Protein AF-A0A4V6RGP5-F1 (afdb_monomer_lite)

Sequence (201 aa):
MPPRLLFSPRGVHRCFTMSVYSVCERGSSNTNGYRMFIKSTSGPISPFHDIPLHLDKQKNIFNMLVEIPRWTNAKMEICKEELMNPIKQDVKNGKLRFVNNIFPHKGYIWNYGALPQTWEDPNHQDPNTNAKGDNDPIDVCEIGSKILSRGSVIPVKVLGILAMIDEGSCVTFHPNIPGMQFWQDLSITMVEALLAHSPST

Foldseek 3Di:
DDDDDDDDPPPPPPPPPDQQKDWDWDDDPQDQGIWIFIAGPVGTAQQQAGQDQDPDPVVQKGKWAFFAWALFFFQWAQQPPDPSRTIDGDADPNHGGGHDADPPGGHHRFRKGARHPAFQAQVDQDPVLRAGAPGGGQMKGFDDPDGDDHRGIFIEHEDEEDWDQDPRHTHDDDDPDDDDDDDDDGGYMYRYDDDDDDDDD

Organism: Opisthorchis felineus (NCBI:txid147828)

Radius of gyration: 20.16 Å; chains: 1; bounding box: 76×43×59 Å

Structure (mmCIF, N/CA/C/O backbone):
data_AF-A0A4V6RGP5-F1
#
_entry.id   AF-A0A4V6RGP5-F1
#
loop_
_atom_site.group_PDB
_atom_site.id
_atom_site.type_symbol
_atom_site.label_atom_id
_atom_site.label_alt_id
_atom_site.label_comp_id
_atom_site.label_asym_id
_atom_site.label_entity_id
_atom_site.label_seq_id
_atom_site.pdbx_PDB_ins_code
_atom_site.Cartn_x
_atom_site.Cartn_y
_atom_site.Cartn_z
_atom_site.occupancy
_atom_site.B_iso_or_equiv
_atom_site.auth_seq_id
_atom_site.auth_comp_id
_atom_site.auth_asym_id
_atom_site.auth_atom_id
_atom_site.pdbx_PDB_model_num
ATOM 1 N N . MET A 1 1 ? 53.303 -3.685 40.463 1.00 41.88 1 MET A N 1
ATOM 2 C CA . MET A 1 1 ? 52.628 -3.078 39.293 1.00 41.88 1 MET A CA 1
ATOM 3 C C . MET A 1 1 ? 51.459 -3.977 38.904 1.00 41.88 1 MET A C 1
ATOM 5 O O . MET A 1 1 ? 51.688 -5.180 38.844 1.00 41.88 1 MET A O 1
ATOM 9 N N . PRO A 1 2 ? 50.227 -3.463 38.743 1.00 39.69 2 PRO A N 1
ATOM 10 C CA . PRO A 1 2 ? 49.043 -4.293 38.516 1.00 39.69 2 PRO A CA 1
ATOM 11 C C . PRO A 1 2 ? 48.903 -4.684 37.031 1.00 39.69 2 PRO A C 1
ATOM 13 O O . PRO A 1 2 ? 49.460 -3.995 36.170 1.00 39.69 2 PRO A O 1
ATOM 16 N N . PRO A 1 3 ? 48.162 -5.757 36.696 1.00 39.62 3 PRO A N 1
ATOM 17 C CA . PRO A 1 3 ? 47.925 -6.134 35.309 1.00 39.62 3 PRO A CA 1
ATOM 18 C C . PRO A 1 3 ? 46.886 -5.203 34.663 1.00 39.62 3 PRO A C 1
ATOM 20 O O . PRO A 1 3 ? 45.843 -4.902 35.242 1.00 39.62 3 PRO A O 1
ATOM 23 N N . ARG A 1 4 ? 47.179 -4.741 33.440 1.00 39.16 4 ARG A N 1
ATOM 24 C CA . ARG A 1 4 ? 46.247 -3.986 32.589 1.00 39.16 4 ARG A CA 1
ATOM 25 C C . ARG A 1 4 ? 45.080 -4.885 32.174 1.00 39.16 4 ARG A C 1
ATOM 27 O O . ARG A 1 4 ? 45.267 -5.811 31.391 1.00 39.16 4 ARG A O 1
ATOM 34 N N . LEU A 1 5 ? 43.876 -4.560 32.636 1.00 37.28 5 LEU A N 1
ATOM 35 C CA . LEU A 1 5 ? 42.629 -5.033 32.038 1.00 37.28 5 LEU A CA 1
ATOM 36 C C . LEU A 1 5 ? 42.435 -4.331 30.687 1.00 37.28 5 LEU A C 1
ATOM 38 O O . LEU A 1 5 ? 42.183 -3.128 30.628 1.00 37.28 5 LEU A O 1
ATOM 42 N N . LEU A 1 6 ? 42.580 -5.083 29.596 1.00 37.78 6 LEU A N 1
ATOM 43 C CA . LEU A 1 6 ? 42.171 -4.655 28.261 1.00 37.78 6 LEU A CA 1
ATOM 44 C C . LEU A 1 6 ? 40.640 -4.714 28.182 1.00 37.78 6 LEU A C 1
ATOM 46 O O . LEU A 1 6 ? 40.054 -5.785 28.039 1.00 37.78 6 LEU A O 1
ATOM 50 N N . PHE A 1 7 ? 39.989 -3.556 28.276 1.00 36.88 7 PHE A N 1
ATOM 51 C CA . PHE A 1 7 ? 38.592 -3.410 27.879 1.00 36.88 7 PHE A CA 1
ATOM 52 C C . PHE A 1 7 ? 38.504 -3.503 26.353 1.00 36.88 7 PHE A C 1
ATOM 54 O O . PHE A 1 7 ? 38.918 -2.594 25.637 1.00 36.88 7 PHE A O 1
ATOM 61 N N . SER A 1 8 ? 37.965 -4.614 25.855 1.00 39.97 8 SER A N 1
ATOM 62 C CA . SER A 1 8 ? 37.478 -4.705 24.479 1.00 39.97 8 SER A CA 1
ATOM 63 C C . SER A 1 8 ? 36.173 -3.903 24.378 1.00 39.97 8 SER A C 1
ATOM 65 O O . SER A 1 8 ? 35.241 -4.183 25.142 1.00 39.97 8 SER A O 1
ATOM 67 N N . PRO A 1 9 ? 36.061 -2.904 23.484 1.00 40.38 9 PRO A N 1
ATOM 68 C CA . PRO A 1 9 ? 34.782 -2.267 23.234 1.00 40.38 9 PRO A CA 1
ATOM 69 C C . PRO A 1 9 ? 33.895 -3.291 22.526 1.00 40.38 9 PRO A C 1
ATOM 71 O O . PRO A 1 9 ? 34.177 -3.707 21.402 1.00 40.38 9 PRO A O 1
ATOM 74 N N . ARG A 1 10 ? 32.822 -3.719 23.201 1.00 38.47 10 ARG A N 1
ATOM 75 C CA . ARG A 1 10 ? 31.754 -4.502 22.577 1.00 38.47 10 ARG A CA 1
ATOM 76 C C . ARG A 1 10 ? 31.206 -3.678 21.419 1.00 38.47 10 ARG A C 1
ATOM 78 O O . ARG A 1 10 ? 30.513 -2.686 21.634 1.00 38.47 10 ARG A O 1
ATOM 85 N N . GLY A 1 11 ? 31.554 -4.081 20.201 1.00 35.09 11 GLY A N 1
ATOM 86 C CA . GLY A 1 11 ? 30.932 -3.567 18.997 1.00 35.09 11 GLY A CA 1
ATOM 87 C C . GLY A 1 11 ? 29.428 -3.766 19.118 1.00 35.09 11 GLY A C 1
ATOM 88 O O . GLY A 1 11 ? 28.952 -4.881 19.330 1.00 35.09 11 GLY A O 1
ATOM 89 N N . VAL A 1 12 ? 28.680 -2.672 19.023 1.00 40.12 12 VAL A N 1
ATOM 90 C CA . VAL A 1 12 ? 27.241 -2.729 18.796 1.00 40.12 12 VAL A CA 1
ATOM 91 C C . VAL A 1 12 ? 27.079 -3.408 17.443 1.00 40.12 12 VAL A C 1
ATOM 93 O O . VAL A 1 12 ? 27.318 -2.798 16.401 1.00 40.12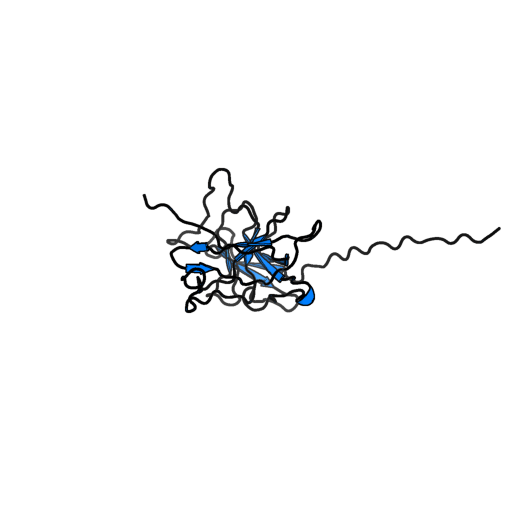 12 VAL A O 1
ATOM 96 N N . HIS A 1 13 ? 26.750 -4.699 17.450 1.00 32.16 13 HIS A N 1
ATOM 97 C CA . HIS A 1 13 ? 26.377 -5.409 16.239 1.00 32.16 13 HIS A CA 1
ATOM 98 C C . HIS A 1 13 ? 25.085 -4.774 15.735 1.00 32.16 13 HIS A C 1
ATOM 100 O O . HIS A 1 13 ? 23.985 -5.120 16.160 1.00 32.16 13 HIS A O 1
ATOM 106 N N . ARG A 1 14 ? 25.227 -3.800 14.835 1.00 37.53 14 ARG A N 1
ATOM 107 C CA . ARG A 1 14 ? 24.132 -3.307 14.014 1.00 37.53 14 ARG A CA 1
ATOM 108 C C . ARG A 1 14 ? 23.763 -4.451 13.079 1.00 37.53 14 ARG A C 1
ATOM 110 O O . ARG A 1 14 ? 24.318 -4.582 11.993 1.00 37.53 14 ARG A O 1
ATOM 117 N N . CYS A 1 15 ? 22.892 -5.332 13.560 1.00 30.47 15 CYS A N 1
ATOM 118 C CA . CYS A 1 15 ? 22.261 -6.348 12.741 1.00 30.47 15 CYS A CA 1
ATOM 119 C C . CYS A 1 15 ? 21.425 -5.597 11.703 1.00 30.47 15 CYS A C 1
ATOM 121 O O . CYS A 1 15 ? 20.352 -5.080 12.011 1.00 30.47 15 CYS A O 1
ATOM 123 N N . PHE A 1 16 ? 21.962 -5.448 10.493 1.00 35.09 16 PHE A N 1
ATOM 124 C CA . PHE A 1 16 ? 21.144 -5.109 9.342 1.00 35.09 16 PHE A CA 1
ATOM 125 C C . PHE A 1 16 ? 20.224 -6.305 9.122 1.00 35.09 16 PHE A C 1
ATOM 127 O O . PHE A 1 16 ? 20.628 -7.320 8.560 1.00 35.09 16 PHE A O 1
ATOM 134 N N . THR A 1 17 ? 19.001 -6.211 9.636 1.00 40.47 17 THR A N 1
ATOM 135 C CA . THR A 1 17 ? 17.930 -7.134 9.286 1.00 40.47 17 THR A CA 1
ATOM 136 C C . THR A 1 17 ? 17.761 -7.065 7.773 1.00 40.47 17 THR A C 1
ATOM 138 O O . THR A 1 17 ? 17.295 -6.054 7.244 1.00 40.47 17 THR A O 1
ATOM 141 N N . MET A 1 18 ? 18.186 -8.113 7.068 1.00 47.28 18 MET A N 1
ATOM 142 C CA . MET A 1 18 ? 17.768 -8.346 5.689 1.00 47.28 18 MET A CA 1
ATOM 143 C C . MET A 1 18 ? 16.243 -8.232 5.654 1.00 47.28 18 MET A C 1
ATOM 145 O O . MET A 1 18 ? 15.569 -8.831 6.495 1.00 47.28 18 MET A O 1
ATOM 149 N N . SER A 1 19 ? 15.705 -7.427 4.736 1.00 62.78 19 SER A N 1
ATOM 150 C CA . SER A 1 19 ? 14.257 -7.347 4.547 1.00 62.78 19 SER A CA 1
ATOM 151 C C . SER A 1 19 ? 13.732 -8.761 4.297 1.00 62.78 19 SER A C 1
ATOM 153 O O . SER A 1 19 ? 14.157 -9.416 3.346 1.00 62.78 19 SER A O 1
ATOM 155 N N . VAL A 1 20 ? 12.840 -9.241 5.169 1.00 88.25 20 VAL A N 1
ATOM 156 C CA . VAL A 1 20 ? 12.203 -10.571 5.073 1.00 88.25 20 VAL A CA 1
ATOM 157 C C . VAL A 1 20 ? 11.416 -10.711 3.765 1.00 88.25 20 VAL A C 1
ATOM 159 O O . VAL A 1 20 ? 11.193 -11.820 3.280 1.00 88.25 20 VAL A O 1
ATOM 162 N N . TYR A 1 21 ? 11.035 -9.574 3.185 1.00 95.75 21 TYR A N 1
ATOM 163 C CA . TYR A 1 21 ? 10.273 -9.479 1.956 1.00 95.75 21 TYR A CA 1
ATOM 164 C C . TYR A 1 21 ? 11.100 -8.856 0.836 1.00 95.75 21 TYR A C 1
ATOM 166 O O . TYR A 1 21 ? 11.907 -7.947 1.053 1.00 95.75 21 TYR A O 1
ATOM 174 N N . SER A 1 22 ? 10.860 -9.336 -0.377 1.00 96.56 22 SER A N 1
ATOM 175 C CA . SER A 1 22 ? 11.444 -8.819 -1.611 1.00 96.56 22 SER A CA 1
ATOM 176 C C . SER A 1 22 ? 10.369 -8.649 -2.679 1.00 96.56 22 SER A C 1
ATOM 178 O O . SER A 1 22 ? 9.283 -9.223 -2.584 1.00 96.56 22 SER A O 1
ATOM 180 N N . VAL A 1 23 ? 10.679 -7.859 -3.704 1.00 97.00 23 VAL A N 1
ATOM 181 C CA . VAL A 1 23 ? 9.772 -7.580 -4.820 1.00 97.00 23 VAL A CA 1
ATOM 182 C C . VAL A 1 23 ? 10.187 -8.356 -6.067 1.00 97.00 23 VAL A C 1
ATOM 184 O O . VAL A 1 23 ? 11.368 -8.587 -6.323 1.00 97.00 23 VAL A O 1
ATOM 187 N N . CYS A 1 24 ? 9.205 -8.769 -6.861 1.00 96.62 24 CYS A N 1
ATOM 188 C CA . CYS A 1 24 ? 9.401 -9.391 -8.162 1.00 96.62 24 CYS A CA 1
ATOM 189 C C . CYS A 1 24 ? 8.540 -8.669 -9.193 1.00 96.62 24 CYS A C 1
ATOM 191 O O . CYS A 1 24 ? 7.325 -8.858 -9.248 1.00 96.62 24 CYS A O 1
ATOM 193 N N . GLU A 1 25 ? 9.185 -7.863 -10.026 1.00 97.12 25 GLU A N 1
ATOM 194 C CA . GLU A 1 25 ? 8.515 -7.072 -11.053 1.00 97.12 25 GLU A CA 1
ATOM 195 C C . GLU A 1 25 ? 8.352 -7.869 -12.353 1.00 97.12 25 GLU A C 1
ATOM 197 O O . GLU A 1 25 ? 9.232 -8.633 -12.764 1.00 97.12 25 GLU A O 1
ATOM 202 N N . ARG A 1 26 ? 7.201 -7.705 -13.001 1.00 97.38 26 ARG A N 1
ATOM 203 C CA . ARG A 1 26 ? 6.858 -8.275 -14.306 1.00 97.38 26 ARG A CA 1
ATOM 204 C C . ARG A 1 26 ? 6.257 -7.183 -15.186 1.00 97.38 26 ARG A C 1
ATOM 206 O O . ARG A 1 26 ? 5.508 -6.340 -14.702 1.00 97.38 26 ARG A O 1
ATOM 213 N N . GLY A 1 27 ? 6.570 -7.224 -16.479 1.00 95.62 27 GLY A N 1
ATOM 214 C CA . GLY A 1 27 ? 6.189 -6.172 -17.423 1.00 95.62 27 GLY A CA 1
ATOM 215 C C . GLY A 1 27 ? 7.076 -4.928 -17.317 1.00 95.62 27 GLY A C 1
ATOM 216 O O . GLY A 1 27 ? 8.098 -4.927 -16.634 1.00 95.62 27 GLY A O 1
ATOM 217 N N . SER A 1 28 ? 6.693 -3.869 -18.027 1.00 94.75 28 SER A N 1
ATOM 218 C CA . SER A 1 28 ? 7.421 -2.595 -18.047 1.00 94.75 28 SER A CA 1
ATOM 219 C C . SER A 1 28 ? 6.707 -1.560 -17.188 1.00 94.75 28 SER A C 1
ATOM 221 O O . SER A 1 28 ? 5.483 -1.471 -17.230 1.00 94.75 28 SER A O 1
ATOM 223 N N . SER A 1 29 ? 7.459 -0.763 -16.429 1.00 89.25 29 SER A N 1
ATOM 224 C CA . SER A 1 29 ? 6.895 0.329 -15.624 1.00 89.25 29 SER A CA 1
ATOM 225 C C . SER A 1 29 ? 6.056 1.291 -16.479 1.00 89.25 29 SER A C 1
ATOM 227 O O . SER A 1 29 ? 6.368 1.508 -17.651 1.00 89.25 29 SER A O 1
ATOM 229 N N . ASN A 1 30 ? 5.001 1.865 -15.892 1.00 90.25 30 ASN A N 1
ATOM 230 C CA . ASN A 1 30 ? 4.021 2.730 -16.566 1.00 90.25 30 ASN A CA 1
ATOM 231 C C . ASN A 1 30 ? 3.354 2.067 -17.788 1.00 90.25 30 ASN A C 1
ATOM 233 O O . ASN A 1 30 ? 3.120 2.710 -18.812 1.00 90.25 30 ASN A O 1
ATOM 237 N N . THR A 1 31 ? 3.041 0.772 -17.685 1.00 93.69 31 THR A N 1
ATOM 238 C CA . THR A 1 31 ? 2.227 0.045 -18.670 1.00 93.69 31 THR A CA 1
ATOM 239 C C . THR A 1 31 ? 1.134 -0.758 -17.970 1.00 93.69 31 THR A C 1
ATOM 241 O O . THR A 1 31 ? 1.296 -1.164 -16.820 1.00 93.69 31 THR A O 1
ATOM 244 N N . ASN A 1 32 ? 0.042 -1.062 -18.679 1.00 92.19 32 ASN A N 1
ATOM 245 C CA . ASN A 1 32 ? -1.058 -1.877 -18.141 1.00 92.19 32 ASN A CA 1
ATOM 246 C C . ASN A 1 32 ? -0.612 -3.290 -17.715 1.00 92.19 32 ASN A C 1
ATOM 248 O O . ASN A 1 32 ? -1.259 -3.912 -16.874 1.00 92.19 32 ASN A O 1
ATOM 252 N N . GLY A 1 33 ? 0.482 -3.802 -18.291 1.00 95.19 33 GLY A N 1
ATOM 253 C CA . GLY A 1 33 ? 1.037 -5.121 -17.981 1.00 95.19 33 GLY A CA 1
ATOM 254 C C . GLY A 1 33 ? 1.975 -5.147 -16.772 1.00 95.19 33 GLY A C 1
ATOM 255 O O . GLY A 1 33 ? 2.456 -6.220 -16.416 1.00 95.19 33 GLY A O 1
ATOM 256 N N . TYR A 1 34 ? 2.264 -3.998 -16.152 1.00 97.88 34 TYR A N 1
ATOM 257 C CA . TYR A 1 34 ? 3.147 -3.944 -14.992 1.00 97.88 34 TYR A CA 1
ATOM 258 C C . TYR A 1 34 ? 2.511 -4.611 -13.775 1.00 97.88 34 TYR A C 1
ATOM 260 O O . TYR A 1 34 ? 1.394 -4.261 -13.386 1.00 97.88 34 TYR A O 1
ATOM 268 N N . ARG A 1 35 ? 3.233 -5.536 -13.146 1.00 98.12 35 ARG A N 1
ATOM 269 C CA . ARG A 1 35 ? 2.858 -6.169 -11.879 1.00 98.12 35 ARG A CA 1
ATOM 270 C C . ARG A 1 35 ? 4.064 -6.248 -10.964 1.00 98.12 35 ARG A C 1
ATOM 272 O O . ARG A 1 35 ? 5.136 -6.678 -11.389 1.00 98.12 35 ARG A O 1
ATOM 279 N N . MET A 1 36 ? 3.873 -5.896 -9.701 1.00 98.31 36 MET A N 1
ATOM 280 C CA . MET A 1 36 ? 4.861 -6.105 -8.651 1.00 98.31 36 MET A CA 1
ATOM 281 C C . MET A 1 36 ? 4.323 -7.124 -7.649 1.00 98.31 36 MET A C 1
ATOM 283 O O . MET A 1 36 ? 3.407 -6.842 -6.884 1.00 98.31 36 MET A O 1
ATOM 287 N N . PHE A 1 37 ? 4.915 -8.315 -7.655 1.00 98.31 37 PHE A N 1
ATOM 288 C CA . PHE A 1 37 ? 4.603 -9.375 -6.700 1.00 98.31 37 PHE A CA 1
ATOM 289 C C . PHE A 1 37 ? 5.513 -9.282 -5.478 1.00 98.31 37 PHE A C 1
ATOM 291 O O . PHE A 1 37 ? 6.687 -8.924 -5.612 1.00 98.31 37 PHE A O 1
ATOM 298 N N . ILE A 1 38 ? 5.003 -9.677 -4.312 1.00 98.06 38 ILE A N 1
ATOM 299 C CA . ILE A 1 38 ? 5.789 -9.775 -3.079 1.00 98.06 38 ILE A CA 1
ATOM 300 C C . ILE A 1 38 ? 6.232 -11.224 -2.859 1.00 98.06 38 ILE A C 1
ATOM 302 O O . ILE A 1 38 ? 5.511 -12.178 -3.157 1.00 98.06 38 ILE A O 1
ATOM 306 N N . LYS A 1 39 ? 7.456 -11.396 -2.363 1.00 97.38 39 LYS A N 1
ATOM 307 C CA . LYS A 1 39 ? 8.030 -12.691 -1.996 1.00 97.38 39 LYS A CA 1
ATOM 308 C C . LYS A 1 39 ? 8.553 -12.647 -0.571 1.00 97.38 39 LYS A C 1
ATOM 310 O O . LYS A 1 39 ? 9.267 -11.711 -0.215 1.00 97.38 39 LYS A O 1
ATOM 315 N N . SER A 1 40 ? 8.250 -13.677 0.204 1.00 95.38 40 SER A N 1
ATOM 316 C CA . SER A 1 40 ? 8.922 -13.989 1.461 1.00 95.38 40 SER A CA 1
ATOM 317 C C . SER A 1 40 ? 10.148 -14.876 1.207 1.00 95.38 40 SER A C 1
ATOM 319 O O . SER A 1 40 ? 10.475 -15.231 0.069 1.00 95.38 40 SER A O 1
ATOM 321 N N . THR A 1 41 ? 10.800 -15.305 2.285 1.00 93.38 41 THR A N 1
ATOM 322 C CA . THR A 1 41 ? 11.844 -16.336 2.247 1.00 93.38 41 THR A CA 1
ATOM 323 C C . THR A 1 41 ? 11.337 -17.707 1.784 1.00 93.38 41 THR A C 1
ATOM 325 O O . THR A 1 41 ? 12.139 -18.508 1.312 1.00 93.38 41 THR A O 1
ATOM 328 N N . SER A 1 42 ? 10.032 -17.985 1.894 1.00 92.81 42 SER A N 1
ATOM 329 C CA . SER A 1 42 ? 9.415 -19.254 1.484 1.00 92.81 42 SER A CA 1
ATOM 330 C C . SER A 1 42 ? 8.836 -19.235 0.066 1.00 92.81 42 SER A C 1
ATOM 332 O O . SER A 1 42 ? 8.493 -20.295 -0.454 1.00 92.81 42 SER A O 1
ATOM 334 N N . GLY A 1 43 ? 8.752 -18.070 -0.584 1.00 94.44 43 GLY A N 1
ATOM 335 C CA . GLY A 1 43 ? 8.260 -17.948 -1.956 1.00 94.44 43 GLY A CA 1
ATOM 336 C C . GLY A 1 43 ? 7.337 -16.746 -2.174 1.00 94.44 43 GLY A C 1
ATOM 337 O O . GLY A 1 43 ? 7.322 -15.822 -1.363 1.00 94.44 43 GLY A O 1
ATOM 338 N N . PRO A 1 44 ? 6.598 -16.709 -3.299 1.00 95.62 44 PRO A N 1
ATOM 339 C CA . PRO A 1 44 ? 5.581 -15.691 -3.558 1.00 95.62 44 PRO A CA 1
ATOM 340 C C . PRO A 1 44 ? 4.484 -15.705 -2.492 1.00 95.62 44 PRO A C 1
ATOM 342 O O . PRO A 1 44 ? 4.035 -16.777 -2.097 1.00 95.62 44 PRO A O 1
ATOM 345 N N . ILE A 1 45 ? 4.043 -14.522 -2.073 1.00 97.75 45 ILE A N 1
ATOM 346 C CA . ILE A 1 45 ? 2.986 -14.336 -1.073 1.00 97.75 45 ILE A CA 1
ATOM 347 C C . ILE A 1 45 ? 1.996 -13.261 -1.532 1.00 97.75 45 ILE A C 1
ATOM 349 O O . ILE A 1 45 ? 2.361 -12.378 -2.312 1.00 97.75 45 ILE A O 1
ATOM 353 N N . SER A 1 46 ? 0.753 -13.337 -1.061 1.00 98.38 46 SER A N 1
ATOM 354 C CA . SER A 1 46 ? -0.225 -12.265 -1.216 1.00 98.38 46 SER A CA 1
ATOM 355 C C . SER A 1 46 ? 0.086 -11.141 -0.224 1.00 98.38 46 SER A C 1
ATOM 357 O O . SER A 1 46 ? 0.080 -11.376 0.987 1.00 98.38 46 SER A O 1
ATOM 359 N N . PRO A 1 47 ? 0.316 -9.899 -0.682 1.00 97.94 47 PRO A N 1
ATOM 360 C CA . PRO A 1 47 ? 0.469 -8.779 0.232 1.00 97.94 47 PRO A CA 1
ATOM 361 C C . PRO A 1 47 ? -0.825 -8.404 0.959 1.00 97.94 47 PRO A C 1
ATOM 363 O O . PRO A 1 47 ? -0.758 -7.762 2.002 1.00 97.94 47 PRO A O 1
ATOM 366 N N . PHE A 1 48 ? -1.984 -8.809 0.437 1.00 98.25 48 PHE A N 1
ATOM 367 C CA . PHE A 1 48 ? -3.267 -8.584 1.092 1.00 98.25 48 PHE A CA 1
ATOM 368 C C . PHE A 1 48 ? -3.454 -9.570 2.258 1.00 98.25 48 PHE A C 1
ATOM 370 O O . PHE A 1 48 ? -3.831 -9.178 3.360 1.00 98.25 48 PHE A O 1
ATOM 377 N N . HIS A 1 49 ? -3.148 -10.852 2.048 1.00 97.62 49 HIS A N 1
ATOM 378 C CA . HIS A 1 49 ? -3.563 -11.910 2.975 1.00 97.62 49 HIS A CA 1
ATOM 379 C C . HIS A 1 49 ? -2.429 -12.512 3.811 1.00 97.62 49 HIS A C 1
ATOM 381 O O . HIS A 1 49 ? -2.662 -12.911 4.951 1.00 97.62 49 HIS A O 1
ATOM 387 N N . ASP A 1 50 ? -1.207 -12.574 3.284 1.00 97.94 50 ASP A N 1
ATOM 388 C CA . ASP A 1 50 ? -0.147 -13.412 3.862 1.00 97.94 50 ASP A CA 1
ATOM 389 C C . ASP A 1 50 ? 0.881 -12.625 4.685 1.00 97.94 50 ASP A C 1
ATOM 391 O O . ASP A 1 50 ? 1.633 -13.214 5.464 1.00 97.94 50 ASP A O 1
ATOM 395 N N . ILE A 1 51 ? 0.930 -11.296 4.543 1.00 96.44 51 ILE A N 1
ATOM 396 C CA . ILE A 1 51 ? 1.745 -10.445 5.418 1.00 96.44 51 ILE A CA 1
ATOM 397 C C . ILE A 1 51 ? 0.985 -10.270 6.741 1.00 96.44 51 ILE A C 1
ATOM 399 O O . ILE A 1 51 ? -0.138 -9.771 6.724 1.00 96.44 51 ILE A O 1
ATOM 403 N N . PRO A 1 52 ? 1.561 -10.635 7.902 1.00 96.19 52 PRO A N 1
ATOM 404 C CA . PRO A 1 52 ? 0.874 -10.467 9.178 1.00 96.19 52 PRO A CA 1
ATOM 405 C C . PRO A 1 52 ? 0.588 -8.993 9.473 1.00 96.19 52 PRO A C 1
ATOM 407 O O . PRO A 1 52 ? 1.513 -8.184 9.419 1.00 96.19 52 PRO A O 1
ATOM 410 N N . LEU A 1 53 ? -0.638 -8.649 9.880 1.00 93.25 53 LEU A N 1
ATOM 411 C CA . LEU A 1 53 ? -0.986 -7.276 10.284 1.00 93.25 53 LEU A CA 1
ATOM 412 C C . LEU A 1 53 ? -0.079 -6.755 11.410 1.00 93.25 53 LEU A C 1
ATOM 414 O O . LEU A 1 53 ? 0.485 -5.666 11.334 1.00 93.25 53 LEU A O 1
ATOM 418 N N . HIS A 1 54 ? 0.079 -7.548 12.470 1.00 90.06 54 HIS A N 1
ATOM 419 C CA . HIS A 1 54 ? 0.901 -7.182 13.618 1.00 90.06 54 HIS A CA 1
ATOM 420 C C . HIS A 1 54 ? 2.293 -7.790 13.511 1.00 90.06 54 HIS A C 1
ATOM 422 O O . HIS A 1 54 ? 2.440 -9.013 13.489 1.00 90.06 54 HIS A O 1
ATOM 428 N N . LEU A 1 55 ? 3.311 -6.933 13.557 1.00 89.88 55 LEU A N 1
ATOM 429 C CA . LEU A 1 55 ? 4.687 -7.365 13.772 1.00 89.88 55 LEU A CA 1
ATOM 430 C C . LEU A 1 55 ? 4.943 -7.652 15.258 1.00 89.88 55 LEU A C 1
ATOM 432 O O . LEU A 1 55 ? 5.568 -8.650 15.603 1.00 89.88 55 LEU A O 1
ATOM 436 N N . ASP A 1 56 ? 4.439 -6.784 16.140 1.00 89.75 56 ASP A N 1
ATOM 437 C CA . ASP A 1 56 ? 4.499 -6.948 17.595 1.00 89.75 56 ASP A CA 1
ATOM 438 C C . ASP A 1 56 ? 3.192 -6.433 18.213 1.00 89.75 56 ASP A C 1
ATOM 440 O O . ASP A 1 56 ? 2.960 -5.226 18.322 1.00 89.75 56 ASP A O 1
ATOM 444 N N . LYS A 1 57 ? 2.324 -7.367 18.621 1.00 86.62 57 LYS A N 1
ATOM 445 C CA . LYS A 1 57 ? 1.030 -7.057 19.245 1.00 86.62 57 LYS A CA 1
ATOM 446 C C . LYS A 1 57 ? 1.176 -6.347 20.590 1.00 86.62 57 LYS A C 1
ATOM 448 O O . LYS A 1 57 ? 0.357 -5.498 20.907 1.00 86.62 57 LYS A O 1
ATOM 453 N N . GLN A 1 58 ? 2.202 -6.669 21.380 1.00 90.12 58 GLN A N 1
ATOM 454 C CA . GLN A 1 58 ? 2.364 -6.095 22.722 1.00 90.12 58 GLN A CA 1
ATOM 455 C C . GLN A 1 58 ? 2.773 -4.624 22.655 1.00 90.12 58 GLN A C 1
ATOM 457 O O . GLN A 1 58 ? 2.414 -3.835 23.525 1.00 90.12 58 GLN A O 1
ATOM 462 N N . LYS A 1 59 ? 3.520 -4.251 21.611 1.00 84.88 59 LYS A N 1
ATOM 463 C CA . LYS A 1 59 ? 3.996 -2.880 21.395 1.00 84.88 59 LYS A CA 1
ATOM 464 C C . LYS A 1 59 ? 3.148 -2.080 20.404 1.00 84.88 59 LYS A C 1
ATOM 466 O O . LYS A 1 59 ? 3.548 -0.966 20.064 1.00 84.88 59 LYS A O 1
ATOM 471 N N . ASN A 1 60 ? 2.026 -2.634 19.933 1.00 85.06 60 ASN A N 1
ATOM 472 C CA . ASN A 1 60 ? 1.194 -2.055 18.873 1.00 85.06 60 ASN A CA 1
ATOM 473 C C . ASN A 1 60 ? 2.017 -1.642 17.637 1.00 85.06 60 ASN A C 1
ATOM 475 O O . ASN A 1 60 ? 1.894 -0.525 17.135 1.00 85.06 60 ASN A O 1
ATOM 479 N N . ILE A 1 61 ? 2.895 -2.540 17.177 1.00 87.44 61 ILE A N 1
ATOM 480 C CA . ILE A 1 61 ? 3.676 -2.358 15.948 1.00 87.44 61 ILE A CA 1
ATOM 481 C C . ILE A 1 61 ? 3.037 -3.191 14.841 1.00 87.44 61 ILE A C 1
ATOM 483 O O . ILE A 1 61 ? 2.860 -4.407 14.981 1.00 87.44 61 ILE A O 1
ATOM 487 N N . PHE A 1 62 ? 2.731 -2.529 13.733 1.00 91.62 62 PHE A N 1
ATOM 488 C CA . PHE A 1 62 ? 2.058 -3.102 12.573 1.00 91.62 62 PHE A CA 1
ATOM 489 C C . PHE A 1 62 ? 3.026 -3.219 11.398 1.00 91.62 62 PHE A C 1
ATOM 491 O O . PHE A 1 62 ? 4.008 -2.479 11.331 1.00 91.62 62 PHE A O 1
ATOM 498 N N . ASN A 1 63 ? 2.750 -4.137 10.476 1.00 95.56 63 ASN A N 1
ATOM 499 C CA . ASN A 1 63 ? 3.360 -4.111 9.153 1.00 95.56 63 ASN A CA 1
ATOM 500 C C . ASN A 1 63 ? 2.514 -3.220 8.242 1.00 95.56 63 ASN A C 1
ATOM 502 O O . ASN A 1 63 ? 1.303 -3.397 8.157 1.00 95.56 63 ASN A O 1
ATOM 506 N N . MET A 1 64 ? 3.161 -2.296 7.543 1.00 96.06 64 MET A N 1
ATOM 507 C CA . MET A 1 64 ? 2.576 -1.543 6.437 1.00 96.06 64 MET A CA 1
ATOM 508 C C . MET A 1 64 ? 3.250 -1.987 5.143 1.00 96.06 64 MET A C 1
ATOM 510 O O . MET A 1 64 ? 4.481 -2.050 5.081 1.00 96.06 64 MET A O 1
ATOM 514 N N . LEU A 1 65 ? 2.457 -2.254 4.108 1.00 97.88 65 LEU A N 1
ATOM 515 C CA . LEU A 1 65 ? 2.954 -2.383 2.744 1.00 97.88 65 LEU A CA 1
ATOM 516 C C . LEU A 1 65 ? 2.950 -1.004 2.083 1.00 97.88 65 LEU A C 1
ATOM 518 O O . LEU A 1 65 ? 1.918 -0.350 2.052 1.00 97.88 65 LEU A O 1
ATOM 522 N N . VAL A 1 66 ? 4.078 -0.577 1.521 1.00 98.31 66 VAL A N 1
ATOM 523 C CA . VAL A 1 66 ? 4.184 0.693 0.786 1.00 98.31 66 VAL A CA 1
ATOM 524 C C . VAL A 1 66 ? 3.801 0.491 -0.680 1.00 98.31 66 VAL A C 1
ATOM 526 O O . VAL A 1 66 ? 4.434 -0.292 -1.384 1.00 98.31 66 VAL A O 1
ATOM 529 N N . GLU A 1 67 ? 2.842 1.256 -1.188 1.00 98.56 67 GLU A N 1
ATOM 530 C CA . GLU A 1 67 ? 2.383 1.191 -2.582 1.00 98.56 67 GLU A CA 1
ATOM 531 C C . GLU A 1 67 ? 2.885 2.384 -3.407 1.00 98.56 67 GLU A C 1
ATOM 533 O O . GLU A 1 67 ? 3.367 2.233 -4.541 1.00 98.56 67 GLU A O 1
ATOM 538 N N . ILE A 1 68 ? 2.840 3.585 -2.826 1.00 98.44 68 ILE A N 1
ATOM 539 C CA . ILE A 1 68 ? 3.174 4.829 -3.519 1.00 98.44 68 ILE A CA 1
ATOM 540 C C . ILE A 1 68 ? 4.225 5.593 -2.707 1.00 98.44 68 ILE A C 1
ATOM 542 O O . ILE A 1 68 ? 3.923 6.158 -1.655 1.00 98.44 68 ILE A O 1
ATOM 546 N N . PRO A 1 69 ? 5.482 5.631 -3.184 1.00 98.50 69 PRO A N 1
ATOM 547 C CA . PRO A 1 69 ? 6.523 6.448 -2.575 1.00 98.50 69 PRO A CA 1
ATOM 548 C C . PRO A 1 69 ? 6.144 7.930 -2.553 1.00 98.50 69 PRO A C 1
ATOM 550 O O . PRO A 1 69 ? 5.579 8.446 -3.529 1.00 98.50 69 PRO A O 1
ATOM 553 N N . ARG A 1 70 ? 6.542 8.638 -1.490 1.00 97.88 70 ARG A N 1
ATOM 554 C CA . ARG A 1 70 ? 6.337 10.086 -1.381 1.00 97.88 70 ARG A CA 1
ATOM 555 C C . ARG A 1 70 ? 6.884 10.835 -2.604 1.00 97.88 70 ARG A C 1
ATOM 557 O O . ARG A 1 70 ? 7.970 10.544 -3.105 1.00 97.88 70 ARG A O 1
ATOM 564 N N . TRP A 1 71 ? 6.130 11.836 -3.047 1.00 98.31 71 TRP A N 1
ATOM 565 C CA . TRP A 1 71 ? 6.364 12.709 -4.201 1.00 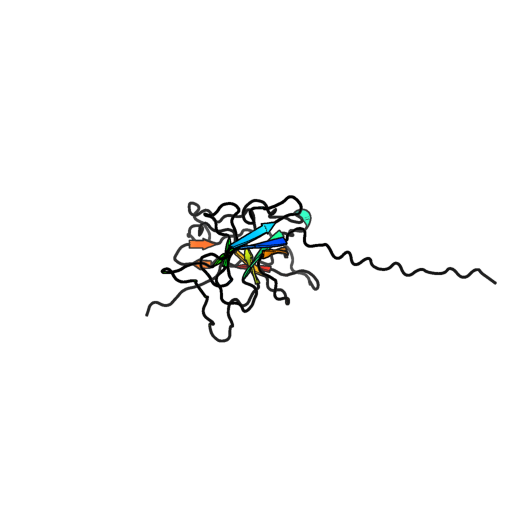98.31 71 TRP A CA 1
ATOM 566 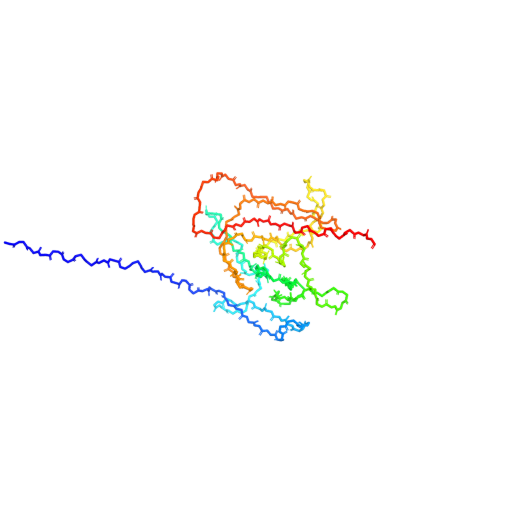C C . TRP A 1 71 ? 6.328 12.023 -5.569 1.00 98.31 71 TRP A C 1
ATOM 568 O O . TRP A 1 71 ? 6.887 12.546 -6.540 1.00 98.31 71 TRP A O 1
ATOM 578 N N . THR A 1 72 ? 5.656 10.874 -5.655 1.00 98.25 72 THR A N 1
ATOM 579 C CA . THR A 1 72 ? 5.334 10.205 -6.922 1.00 98.25 72 THR A CA 1
ATOM 580 C C . THR A 1 72 ? 3.844 10.333 -7.246 1.00 98.25 72 THR A C 1
ATOM 582 O O . THR A 1 72 ? 3.046 10.691 -6.383 1.00 98.25 72 THR A O 1
ATOM 585 N N . ASN A 1 73 ? 3.476 10.113 -8.511 1.00 97.94 73 ASN A N 1
ATOM 586 C CA . ASN A 1 73 ? 2.125 10.390 -9.017 1.00 97.94 73 ASN A CA 1
ATOM 587 C C . ASN A 1 73 ? 1.363 9.140 -9.471 1.00 97.94 73 ASN A C 1
ATOM 589 O O . ASN A 1 73 ? 0.145 9.195 -9.580 1.00 97.94 73 ASN A O 1
ATOM 593 N N . ALA A 1 74 ? 2.044 8.037 -9.790 1.00 97.94 74 ALA A N 1
ATOM 594 C CA . ALA A 1 74 ? 1.371 6.827 -10.258 1.00 97.94 74 ALA A CA 1
ATOM 595 C C . ALA A 1 74 ? 0.492 6.264 -9.132 1.00 97.94 74 ALA A C 1
ATOM 597 O O . ALA A 1 74 ? 1.028 5.929 -8.075 1.00 97.94 74 ALA A O 1
ATOM 598 N N . LYS A 1 75 ? -0.827 6.163 -9.357 1.00 97.31 75 LYS A N 1
ATOM 599 C CA . LYS A 1 75 ? -1.743 5.539 -8.394 1.00 97.31 75 LYS A CA 1
ATOM 600 C C . LYS A 1 75 ? -1.558 4.033 -8.473 1.00 97.31 75 LYS A C 1
ATOM 602 O O . LYS A 1 75 ? -1.987 3.414 -9.441 1.00 97.31 75 LYS A O 1
ATOM 607 N N . MET A 1 76 ? -0.839 3.485 -7.509 1.00 98.25 76 MET A N 1
ATOM 608 C CA . MET A 1 76 ? -0.518 2.068 -7.430 1.00 98.25 76 MET A CA 1
ATOM 609 C C . MET A 1 76 ? -1.225 1.487 -6.228 1.00 98.25 76 MET A C 1
ATOM 611 O O . MET A 1 76 ? -1.235 2.133 -5.189 1.00 98.25 76 MET A O 1
ATOM 615 N N . GLU A 1 77 ? -1.753 0.286 -6.378 1.00 97.44 77 GLU A N 1
ATOM 616 C CA . GLU A 1 77 ? -2.584 -0.356 -5.366 1.00 97.44 77 GLU A CA 1
ATOM 617 C C . GLU A 1 77 ? -2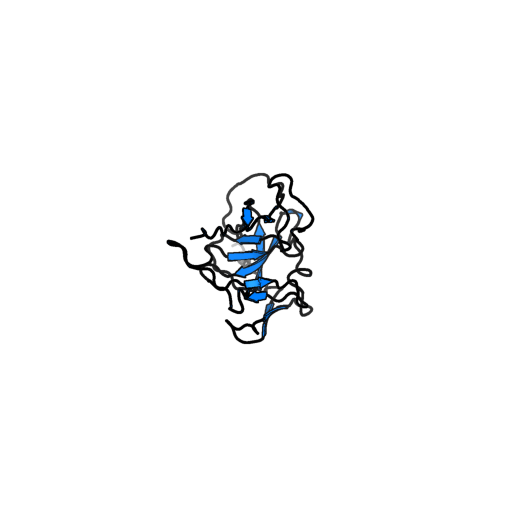.432 -1.876 -5.437 1.00 97.44 77 GLU A C 1
ATOM 619 O O . GLU A 1 77 ? -2.112 -2.440 -6.495 1.00 97.44 77 GLU A O 1
ATOM 624 N N . ILE A 1 78 ? -2.650 -2.542 -4.309 1.00 98.19 78 ILE A N 1
ATOM 625 C CA . ILE A 1 78 ? -2.892 -3.978 -4.228 1.00 98.19 78 ILE A CA 1
ATOM 626 C C . ILE A 1 78 ? -4.094 -4.316 -5.119 1.00 98.19 78 ILE A C 1
ATOM 628 O O . ILE A 1 78 ? -5.198 -3.817 -4.930 1.00 98.19 78 ILE A O 1
ATOM 632 N N . CYS A 1 79 ? -3.907 -5.217 -6.082 1.00 97.25 79 CYS A N 1
ATOM 633 C CA . CYS A 1 79 ? -5.010 -5.707 -6.902 1.00 97.25 79 CYS A CA 1
ATOM 634 C C . CYS A 1 79 ? -5.764 -6.833 -6.185 1.00 97.25 79 CYS A C 1
ATOM 636 O O . CYS A 1 79 ? -5.246 -7.942 -6.044 1.00 97.25 79 CYS A O 1
ATOM 638 N N . LYS A 1 80 ? -7.006 -6.586 -5.769 1.00 94.75 80 LYS A N 1
ATOM 639 C CA . LYS A 1 80 ? -7.837 -7.578 -5.064 1.00 94.75 80 LYS A CA 1
ATOM 640 C C . LYS A 1 80 ? -8.280 -8.731 -5.969 1.00 94.75 80 LYS A C 1
ATOM 642 O O . LYS A 1 80 ? -8.491 -9.844 -5.499 1.00 94.75 80 LYS A O 1
ATOM 647 N N . GLU A 1 81 ? -8.389 -8.472 -7.268 1.00 95.44 81 GLU A N 1
ATOM 648 C CA . GLU A 1 81 ? -8.990 -9.379 -8.251 1.00 95.44 81 GLU A CA 1
ATOM 649 C C . GLU A 1 81 ? -7.992 -10.386 -8.838 1.00 95.44 81 GLU A C 1
ATOM 651 O O . GLU A 1 81 ? -8.394 -11.392 -9.423 1.00 95.44 81 GLU A O 1
ATOM 656 N N . GLU A 1 82 ? -6.689 -10.118 -8.727 1.00 97.00 82 GLU A N 1
ATOM 657 C CA . GLU A 1 82 ? -5.642 -10.964 -9.297 1.00 97.00 82 GLU A CA 1
ATOM 658 C C . GLU A 1 82 ? -5.015 -11.880 -8.242 1.00 97.00 82 GLU A C 1
ATOM 660 O O . GLU A 1 82 ? -4.771 -11.492 -7.099 1.00 97.00 82 GLU A O 1
ATOM 665 N N . LEU A 1 83 ? -4.699 -13.113 -8.652 1.00 96.44 83 LEU A N 1
ATOM 666 C CA . LEU A 1 83 ? -4.037 -14.091 -7.793 1.00 96.44 83 LEU A CA 1
ATOM 667 C C . LEU A 1 83 ? -2.710 -13.533 -7.255 1.00 96.44 83 LEU A C 1
ATOM 669 O O . LEU A 1 83 ? -1.926 -12.945 -8.002 1.00 96.44 83 LEU A O 1
ATOM 673 N N . MET A 1 84 ? -2.442 -13.777 -5.970 1.00 97.12 84 MET A N 1
ATOM 674 C CA . MET A 1 84 ? -1.297 -13.233 -5.222 1.00 97.12 84 MET A CA 1
ATOM 675 C C . MET A 1 84 ? -1.312 -11.710 -5.040 1.00 97.12 84 MET A C 1
ATOM 677 O O . MET A 1 84 ? -0.296 -11.150 -4.641 1.00 97.12 84 MET A O 1
ATOM 681 N N . ASN A 1 85 ? -2.431 -11.051 -5.340 1.00 98.44 85 ASN A N 1
ATOM 682 C CA . ASN A 1 85 ? -2.700 -9.633 -5.115 1.00 98.44 85 ASN A CA 1
ATOM 683 C C . ASN A 1 85 ? -1.515 -8.695 -5.422 1.00 98.44 85 ASN A C 1
ATOM 685 O O . ASN A 1 85 ? -1.078 -7.947 -4.547 1.00 98.44 85 ASN A O 1
ATOM 689 N N . PRO A 1 86 ? -0.934 -8.745 -6.637 1.00 98.38 86 PRO A N 1
ATOM 690 C CA . PRO A 1 86 ? 0.202 -7.899 -6.978 1.00 98.38 86 PRO A CA 1
ATOM 691 C C . PRO A 1 86 ? -0.157 -6.416 -6.873 1.00 98.38 86 PRO A C 1
ATOM 693 O O . PRO A 1 86 ? -1.290 -6.020 -7.148 1.00 98.38 86 PRO A O 1
ATOM 696 N N . ILE A 1 87 ? 0.843 -5.583 -6.589 1.00 98.56 87 ILE A N 1
ATOM 697 C CA . ILE A 1 87 ? 0.701 -4.136 -6.741 1.00 98.56 87 ILE A CA 1
ATOM 698 C C . ILE A 1 87 ? 0.696 -3.820 -8.242 1.00 98.56 87 ILE A C 1
ATOM 700 O O . ILE A 1 87 ? 1.619 -4.205 -8.976 1.00 98.56 87 ILE A O 1
ATOM 704 N N . LYS A 1 88 ? -0.326 -3.102 -8.707 1.00 97.75 88 LYS A N 1
ATOM 705 C CA . LYS A 1 88 ? -0.439 -2.618 -10.090 1.00 97.75 88 LYS A CA 1
ATOM 706 C C . LYS A 1 88 ? -0.902 -1.168 -10.114 1.00 97.75 88 LYS A C 1
ATOM 708 O O . LYS A 1 88 ? -1.319 -0.631 -9.098 1.00 97.75 88 LYS A O 1
ATOM 713 N N . GLN A 1 89 ? -0.778 -0.522 -11.266 1.00 98.19 89 GLN A N 1
ATOM 714 C CA . GLN A 1 89 ? -1.285 0.835 -11.431 1.00 98.19 89 GLN A CA 1
ATOM 715 C C . GLN A 1 89 ? -2.790 0.802 -11.719 1.00 98.19 89 GLN A C 1
ATOM 717 O O . GLN A 1 89 ? -3.224 0.025 -12.574 1.00 98.19 89 GLN A O 1
ATOM 722 N N . ASP A 1 90 ? -3.550 1.665 -11.047 1.00 94.88 90 ASP A N 1
ATOM 723 C CA . ASP A 1 90 ? -4.976 1.879 -11.302 1.00 94.88 90 ASP A CA 1
ATOM 724 C C . ASP A 1 90 ? -5.185 2.345 -12.758 1.00 94.88 90 ASP A C 1
ATOM 726 O O . ASP A 1 90 ? -4.385 3.108 -13.322 1.00 94.88 90 ASP A O 1
ATOM 730 N N . VAL A 1 91 ? -6.269 1.885 -13.380 1.00 94.00 91 VAL A N 1
ATOM 731 C CA . VAL A 1 91 ? -6.660 2.222 -14.751 1.00 94.00 91 VAL A CA 1
ATOM 732 C C . VAL A 1 91 ? -8.046 2.853 -14.722 1.00 94.00 91 VAL A C 1
ATOM 734 O O . VAL A 1 91 ? -9.051 2.172 -14.543 1.00 94.00 91 VAL A O 1
ATOM 737 N N . LYS A 1 92 ? -8.120 4.155 -15.014 1.00 90.12 92 LYS A N 1
ATOM 738 C CA . LYS A 1 92 ? -9.383 4.897 -15.130 1.00 90.12 92 LYS A CA 1
ATOM 739 C C . LYS A 1 92 ? -9.628 5.250 -16.594 1.00 90.12 92 LYS A C 1
ATOM 741 O O . LYS A 1 92 ? -8.763 5.820 -17.257 1.00 90.12 92 LYS A O 1
ATOM 746 N N . ASN A 1 93 ? -10.803 4.899 -17.121 1.00 91.75 93 ASN A N 1
ATOM 747 C CA . ASN A 1 93 ? -11.185 5.140 -18.523 1.00 91.75 93 ASN A CA 1
ATOM 748 C C . ASN A 1 93 ? -10.167 4.584 -19.542 1.00 91.75 93 ASN A C 1
ATOM 750 O O . ASN A 1 93 ? -9.815 5.245 -20.519 1.00 91.75 93 ASN A O 1
ATOM 754 N N . GLY A 1 94 ? -9.643 3.381 -19.278 1.00 92.62 94 GLY A N 1
ATOM 755 C CA . GLY A 1 94 ? -8.670 2.702 -20.143 1.00 92.62 94 GLY A CA 1
ATOM 756 C C . GLY A 1 94 ? -7.257 3.300 -20.132 1.00 92.62 94 GLY A C 1
ATOM 757 O O . GLY A 1 94 ? -6.402 2.840 -20.888 1.00 92.62 94 GLY A O 1
ATOM 758 N N . LYS A 1 95 ? -6.990 4.307 -19.290 1.00 95.06 95 LYS A N 1
ATOM 759 C CA . LYS A 1 95 ? -5.679 4.950 -19.146 1.00 95.06 95 LYS A CA 1
ATOM 760 C C . LYS A 1 95 ? -5.127 4.746 -17.741 1.00 95.06 95 LYS A C 1
ATOM 762 O O . LYS A 1 95 ? -5.870 4.788 -16.764 1.00 95.06 95 LYS A O 1
ATOM 767 N N . LEU A 1 96 ? -3.811 4.577 -17.653 1.00 96.50 96 LEU A N 1
ATOM 768 C CA . LEU A 1 96 ? -3.095 4.539 -16.381 1.00 96.50 96 LEU A CA 1
ATOM 769 C C . LEU A 1 96 ? -3.348 5.826 -15.595 1.00 96.50 96 LEU A C 1
ATOM 771 O O . LEU A 1 96 ? -3.182 6.929 -16.126 1.00 96.50 96 LEU A O 1
ATOM 775 N N . ARG A 1 97 ? -3.747 5.685 -14.332 1.00 97.06 97 ARG A N 1
ATOM 776 C CA . ARG A 1 97 ? -4.082 6.817 -13.475 1.00 97.06 97 ARG A CA 1
ATOM 777 C C . ARG A 1 97 ? -2.834 7.384 -12.813 1.00 97.06 97 ARG A C 1
ATOM 779 O O . ARG A 1 97 ? -2.051 6.677 -12.172 1.00 97.06 97 ARG A O 1
ATOM 786 N N . PHE A 1 98 ? -2.691 8.696 -12.937 1.00 96.62 98 PHE A N 1
ATOM 787 C CA . PHE A 1 98 ? -1.718 9.490 -12.204 1.00 96.62 98 PHE A CA 1
ATOM 788 C C . PHE A 1 98 ? -2.476 10.540 -11.398 1.00 96.62 98 PHE A C 1
ATOM 790 O O . PHE A 1 98 ? -3.354 11.217 -11.932 1.00 96.62 98 PHE A O 1
ATOM 797 N N . VAL A 1 99 ? -2.159 10.659 -10.113 1.00 94.94 99 VAL A N 1
ATOM 798 C CA . VAL A 1 99 ? -2.678 11.729 -9.263 1.00 94.94 99 VAL A CA 1
ATOM 799 C C . VAL A 1 99 ? -2.016 13.040 -9.669 1.00 94.94 99 VAL A C 1
ATOM 801 O O . VAL A 1 99 ? -0.798 13.109 -9.857 1.00 94.94 99 VAL A O 1
ATOM 804 N N . ASN A 1 100 ? -2.830 14.080 -9.823 1.00 93.62 100 ASN A N 1
ATOM 805 C CA . ASN A 1 100 ? -2.365 15.406 -10.207 1.00 93.62 100 ASN A CA 1
ATOM 806 C C . ASN A 1 100 ? -1.573 16.062 -9.071 1.00 93.62 100 ASN A C 1
ATOM 808 O O . ASN A 1 100 ? -1.831 15.832 -7.893 1.00 93.62 100 ASN A O 1
ATOM 812 N N . ASN A 1 101 ? -0.630 16.930 -9.429 1.00 95.88 101 ASN A N 1
ATOM 813 C CA . ASN A 1 101 ? -0.019 17.825 -8.452 1.00 95.88 101 ASN A CA 1
ATOM 814 C C . ASN A 1 101 ? -1.028 18.920 -8.091 1.00 95.88 101 ASN A C 1
ATOM 816 O O . ASN A 1 101 ? -1.509 19.624 -8.979 1.00 95.88 101 ASN A O 1
ATOM 820 N N . ILE A 1 102 ? -1.319 19.075 -6.803 1.00 93.50 102 ILE A N 1
ATOM 821 C CA . ILE A 1 102 ? -2.174 20.143 -6.279 1.00 93.50 102 ILE A CA 1
ATOM 822 C C . ILE A 1 102 ? -1.258 21.134 -5.570 1.00 93.50 102 ILE A C 1
ATOM 824 O O . ILE A 1 102 ? -0.668 20.785 -4.554 1.00 93.50 102 ILE A O 1
ATOM 828 N N . PHE A 1 103 ? -1.092 22.347 -6.105 1.00 93.50 103 PHE A N 1
ATOM 829 C CA . PHE A 1 103 ? -0.190 23.352 -5.526 1.00 93.50 103 PHE A CA 1
ATOM 830 C C . PHE A 1 103 ? -0.511 23.605 -4.036 1.00 93.50 103 PHE A C 1
ATOM 832 O O . PHE A 1 103 ? -1.685 23.785 -3.715 1.00 93.50 103 PHE A O 1
ATOM 839 N N . PRO A 1 104 ? 0.493 23.649 -3.129 1.00 95.88 104 PRO A N 1
ATOM 840 C CA . PRO A 1 104 ? 1.948 23.648 -3.363 1.00 95.88 104 PRO A CA 1
ATOM 841 C C . PRO A 1 104 ? 2.604 22.252 -3.378 1.00 95.88 104 PRO A C 1
ATOM 843 O O . PRO A 1 104 ? 3.825 22.127 -3.282 1.00 95.88 104 PRO A O 1
ATOM 846 N N . HIS A 1 105 ? 1.812 21.191 -3.465 1.00 95.25 105 HIS A N 1
ATOM 847 C CA . HIS A 1 105 ? 2.245 19.811 -3.298 1.00 95.25 105 HIS A CA 1
ATOM 848 C C . HIS A 1 105 ? 2.648 19.130 -4.614 1.00 95.25 105 HIS A C 1
ATOM 850 O O . HIS A 1 105 ? 2.178 19.462 -5.704 1.00 95.25 105 HIS A O 1
ATOM 856 N N . LYS A 1 106 ? 3.520 18.124 -4.491 1.00 96.50 106 LYS A N 1
ATOM 857 C CA . LYS A 1 106 ? 3.956 17.244 -5.580 1.00 96.50 106 LYS A CA 1
ATOM 858 C C . LYS A 1 106 ? 3.536 15.813 -5.263 1.00 96.50 106 LYS A C 1
ATOM 860 O O . LYS A 1 106 ? 4.056 15.241 -4.309 1.00 96.50 106 LYS A O 1
ATOM 865 N N . GLY A 1 107 ? 2.673 15.239 -6.098 1.00 96.75 107 GLY A N 1
ATOM 866 C CA . GLY A 1 107 ? 2.174 13.872 -5.964 1.00 96.75 107 GLY A CA 1
ATOM 867 C C . GLY A 1 107 ? 1.622 13.580 -4.569 1.00 96.75 107 GLY A C 1
ATOM 868 O O . GLY A 1 107 ? 1.068 14.461 -3.915 1.00 96.75 107 GLY A O 1
ATOM 869 N N . TYR A 1 108 ? 1.828 12.350 -4.107 1.00 95.81 108 TYR A N 1
ATOM 870 C CA . TYR A 1 108 ? 1.527 11.959 -2.731 1.00 95.81 108 TYR A CA 1
ATOM 871 C C . TYR A 1 108 ? 2.514 12.625 -1.767 1.00 95.81 108 TYR A C 1
ATOM 873 O O . TYR A 1 108 ? 3.727 12.508 -1.932 1.00 95.81 108 TYR A O 1
ATOM 881 N N . ILE A 1 109 ? 2.019 13.326 -0.748 1.00 96.12 109 ILE A N 1
ATOM 882 C CA . ILE A 1 109 ? 2.868 14.051 0.217 1.00 96.12 109 ILE A CA 1
ATOM 883 C C . ILE A 1 109 ? 3.360 13.181 1.384 1.00 96.12 109 ILE A C 1
ATOM 885 O O . ILE A 1 109 ? 4.157 13.644 2.199 1.00 96.12 109 ILE A O 1
ATOM 889 N N . TRP A 1 110 ? 2.985 11.904 1.393 1.00 96.00 110 TRP A N 1
ATOM 890 C CA . TRP A 1 110 ? 3.391 10.868 2.346 1.00 96.00 110 TRP A CA 1
ATOM 891 C C . TRP A 1 110 ? 3.875 9.628 1.588 1.00 96.00 110 TRP A C 1
ATOM 893 O O . TRP A 1 110 ? 3.650 9.522 0.380 1.00 96.00 110 TRP A O 1
ATOM 903 N N . ASN A 1 111 ? 4.518 8.680 2.275 1.00 97.38 111 ASN A N 1
ATOM 904 C CA . ASN A 1 111 ? 4.567 7.324 1.731 1.00 97.38 111 ASN A CA 1
ATOM 905 C C . ASN A 1 111 ? 3.192 6.698 1.968 1.00 97.38 111 ASN A C 1
ATOM 907 O O . ASN A 1 111 ? 2.734 6.648 3.108 1.00 97.38 111 ASN A O 1
ATOM 911 N N . TYR A 1 112 ? 2.546 6.260 0.895 1.00 97.62 112 TYR A N 1
ATOM 912 C CA . TYR A 1 112 ? 1.191 5.727 0.934 1.00 97.62 112 TYR A CA 1
ATOM 913 C C . TYR A 1 112 ? 1.195 4.214 0.770 1.00 97.62 112 TYR A C 1
ATOM 915 O O . TYR A 1 112 ? 2.029 3.666 0.035 1.00 97.62 112 TYR A O 1
ATOM 923 N N . GLY A 1 113 ? 0.258 3.549 1.424 1.00 97.50 113 GLY A N 1
ATOM 924 C CA . GLY A 1 113 ? 0.013 2.134 1.230 1.0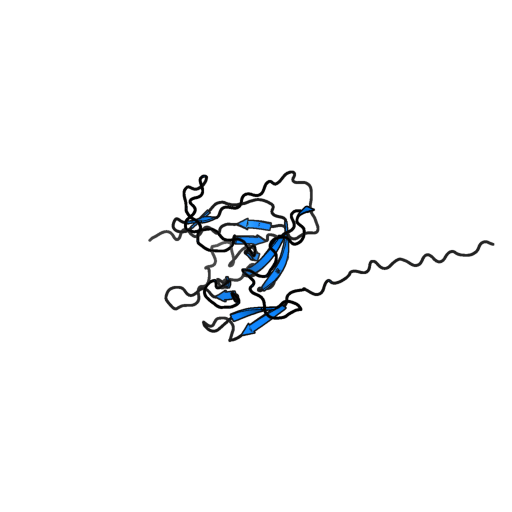0 97.50 113 GLY A CA 1
ATOM 925 C C . GLY A 1 113 ? -1.066 1.617 2.164 1.00 97.50 113 GLY A C 1
ATOM 926 O O . GLY A 1 113 ? -1.925 2.382 2.580 1.00 97.50 113 GLY A O 1
ATOM 927 N N . ALA A 1 114 ? -0.973 0.348 2.548 1.00 96.38 114 ALA A N 1
ATOM 928 C CA . ALA A 1 114 ? -2.049 -0.351 3.240 1.00 96.38 114 ALA A CA 1
ATOM 929 C C . ALA A 1 114 ? -1.566 -1.177 4.440 1.00 96.38 114 ALA A C 1
ATOM 931 O O . ALA A 1 114 ? -0.413 -1.632 4.488 1.00 96.38 114 ALA A O 1
ATOM 932 N N . LEU A 1 115 ? -2.478 -1.423 5.386 1.00 95.56 115 LEU A N 1
ATOM 933 C CA . LEU A 1 115 ? -2.345 -2.460 6.409 1.00 95.56 115 LEU A CA 1
ATOM 934 C C . LEU A 1 115 ? -2.815 -3.817 5.850 1.00 95.56 115 LEU A C 1
ATOM 936 O O . LEU A 1 115 ? -4.005 -3.993 5.582 1.00 95.56 115 LEU A O 1
ATOM 940 N N . PRO A 1 116 ? -1.926 -4.815 5.712 1.00 95.62 116 PRO A N 1
ATOM 941 C CA . PRO A 1 116 ? -2.315 -6.168 5.320 1.00 95.62 116 PRO A CA 1
ATOM 942 C C . PRO A 1 116 ? -3.324 -6.792 6.288 1.00 95.62 116 PRO A C 1
ATOM 944 O O . PRO A 1 116 ? -3.357 -6.441 7.467 1.00 95.62 116 PRO A O 1
ATOM 947 N N . GLN A 1 117 ? -4.098 -7.773 5.820 1.00 95.69 117 GLN A N 1
ATOM 948 C CA . GLN A 1 117 ? -5.105 -8.495 6.615 1.00 95.69 117 GLN A CA 1
ATOM 949 C C . GLN A 1 117 ? -6.164 -7.586 7.264 1.00 95.69 117 GLN A C 1
ATOM 951 O O . GLN A 1 117 ? -6.722 -7.917 8.312 1.00 95.69 117 GLN A O 1
ATOM 956 N N . THR A 1 118 ? -6.453 -6.448 6.639 1.00 91.56 118 THR A N 1
ATOM 957 C CA . THR A 1 118 ? -7.570 -5.565 6.989 1.00 91.56 118 THR A CA 1
ATOM 958 C C . THR A 1 118 ? -8.475 -5.407 5.781 1.00 91.56 118 THR A C 1
ATOM 960 O O . THR A 1 118 ? -8.012 -5.577 4.659 1.00 91.56 118 THR A O 1
ATOM 963 N N . TRP A 1 119 ? -9.756 -5.136 5.992 1.00 90.44 119 TRP A N 1
ATOM 964 C CA . TRP A 1 119 ? -10.707 -4.966 4.901 1.00 90.44 119 TRP A CA 1
ATOM 965 C C . TRP A 1 119 ? -11.871 -4.099 5.365 1.00 90.44 119 TRP A C 1
ATOM 967 O O . TRP A 1 119 ? -12.504 -4.411 6.376 1.00 90.44 119 TRP A O 1
ATOM 977 N N . GLU A 1 120 ? -12.132 -3.026 4.629 1.00 82.31 120 GLU A N 1
ATOM 978 C CA . GLU A 1 120 ? -13.274 -2.139 4.824 1.00 82.31 120 GLU A CA 1
ATOM 979 C C . GLU A 1 120 ? -14.506 -2.765 4.155 1.00 82.31 120 GLU A C 1
ATOM 981 O O . GLU A 1 120 ? -14.727 -2.626 2.950 1.00 82.31 120 GLU A O 1
ATOM 986 N N . ASP A 1 121 ? -15.301 -3.511 4.929 1.00 82.75 121 ASP A N 1
ATOM 987 C CA . ASP A 1 121 ? -16.445 -4.272 4.409 1.00 82.75 121 ASP A CA 1
ATOM 988 C C . ASP A 1 121 ? -17.496 -3.340 3.763 1.00 82.75 121 ASP A C 1
ATOM 990 O O . ASP A 1 121 ? -18.137 -2.549 4.465 1.00 82.75 121 ASP A O 1
ATOM 994 N N . PRO A 1 122 ? -17.768 -3.463 2.448 1.00 86.00 122 PRO A N 1
ATOM 995 C CA . PRO A 1 122 ? -18.738 -2.619 1.750 1.00 86.00 122 PRO A CA 1
ATOM 996 C C . PRO A 1 122 ? -20.195 -2.893 2.153 1.00 86.00 122 PRO A C 1
ATOM 998 O O . PRO A 1 122 ? -21.114 -2.185 1.731 1.00 86.00 122 PRO A O 1
ATOM 1001 N N . ASN A 1 123 ? -20.447 -3.929 2.953 1.00 86.50 123 ASN A N 1
ATOM 1002 C CA . ASN A 1 123 ? -21.765 -4.236 3.505 1.00 86.50 123 ASN A CA 1
ATOM 1003 C C . ASN A 1 123 ? -21.944 -3.700 4.928 1.00 86.50 123 ASN A C 1
ATOM 1005 O O . ASN A 1 123 ? -23.079 -3.637 5.408 1.00 86.50 123 ASN A O 1
ATOM 1009 N N . HIS A 1 124 ? -20.858 -3.297 5.586 1.00 80.31 124 HIS A N 1
ATOM 1010 C CA . HIS A 1 124 ? -20.890 -2.686 6.903 1.00 80.31 124 HIS A CA 1
ATOM 1011 C C . HIS A 1 124 ? -21.064 -1.172 6.771 1.00 80.31 124 HIS A C 1
ATOM 1013 O O . HIS A 1 124 ? -20.338 -0.533 6.020 1.00 80.31 124 HIS A O 1
ATOM 1019 N N . GLN A 1 125 ? -22.031 -0.599 7.492 1.00 81.75 125 GLN A N 1
ATOM 1020 C CA . GLN A 1 125 ? -22.172 0.850 7.623 1.00 81.75 125 GLN A CA 1
ATOM 1021 C C . GLN A 1 125 ? -21.576 1.279 8.960 1.00 81.75 125 GLN A C 1
ATOM 1023 O O . GLN A 1 125 ? -22.048 0.830 10.009 1.00 81.75 125 GLN A O 1
ATOM 1028 N N . ASP A 1 126 ? -20.570 2.148 8.926 1.00 76.62 126 ASP A N 1
ATOM 1029 C CA . ASP A 1 126 ? -19.961 2.654 10.149 1.00 76.62 126 ASP A CA 1
ATOM 1030 C C . ASP A 1 126 ? -20.897 3.665 10.842 1.00 76.62 126 ASP A C 1
ATOM 1032 O O . ASP A 1 126 ? -21.417 4.584 10.199 1.00 76.62 126 ASP A O 1
ATOM 1036 N N . PRO A 1 127 ? -21.114 3.537 12.163 1.00 77.81 127 PRO A N 1
ATOM 1037 C CA . PRO A 1 127 ? -22.020 4.413 12.903 1.00 77.81 127 PRO A CA 1
ATOM 1038 C C . PRO A 1 127 ? -21.527 5.861 13.053 1.00 77.81 127 PRO A C 1
ATOM 1040 O O . PRO A 1 127 ? -22.341 6.741 13.329 1.00 77.81 127 PRO A O 1
ATOM 1043 N N . ASN A 1 128 ? -20.226 6.133 12.910 1.00 77.81 128 ASN A N 1
ATOM 1044 C CA . ASN A 1 128 ? -19.668 7.476 13.110 1.00 77.81 128 ASN A CA 1
ATOM 1045 C C . ASN A 1 128 ? -19.759 8.336 11.841 1.00 77.81 128 ASN A C 1
ATOM 1047 O O . ASN A 1 128 ? -19.951 9.549 11.917 1.00 77.81 128 ASN A O 1
ATOM 1051 N N . THR A 1 129 ? -19.629 7.708 10.677 1.00 75.69 129 THR A N 1
ATOM 1052 C CA . THR A 1 129 ? -19.618 8.341 9.351 1.00 75.69 129 THR A CA 1
ATOM 1053 C C . THR A 1 129 ? -20.932 8.150 8.596 1.00 75.69 129 THR A C 1
ATOM 1055 O O . THR A 1 129 ? -21.228 8.922 7.686 1.00 75.69 129 THR A O 1
ATOM 1058 N N . ASN A 1 130 ? -21.740 7.153 8.979 1.00 80.56 130 ASN A N 1
ATOM 1059 C CA . ASN A 1 130 ? -22.933 6.696 8.259 1.00 80.56 130 ASN A CA 1
ATOM 1060 C C . ASN A 1 130 ? -22.663 6.270 6.806 1.00 80.56 130 ASN A C 1
ATOM 1062 O O . ASN A 1 130 ? -23.585 6.248 5.985 1.00 80.56 130 ASN A O 1
ATOM 1066 N N . ALA A 1 131 ? -21.429 5.901 6.481 1.00 77.81 131 ALA A N 1
ATOM 1067 C CA . ALA A 1 131 ? -21.033 5.430 5.161 1.00 77.81 131 ALA A CA 1
ATOM 1068 C C . ALA A 1 131 ? -20.588 3.961 5.219 1.00 77.81 131 ALA A C 1
ATOM 1070 O O . ALA A 1 131 ? -20.450 3.377 6.295 1.00 77.81 131 ALA A O 1
ATOM 1071 N N . LYS A 1 132 ? -20.474 3.337 4.045 1.00 81.75 132 LYS A N 1
ATOM 1072 C CA . LYS A 1 132 ? -20.043 1.941 3.895 1.00 81.75 132 LYS A CA 1
ATOM 1073 C C . LYS A 1 132 ? -18.553 1.863 3.597 1.00 81.75 132 LYS A C 1
ATOM 1075 O O . LYS A 1 132 ? -18.022 2.819 3.038 1.00 81.75 132 LYS A O 1
ATOM 1080 N N . GLY A 1 133 ? -17.920 0.731 3.901 1.00 79.06 133 GLY A N 1
ATOM 1081 C CA . GLY A 1 133 ? -16.536 0.475 3.499 1.00 79.06 133 GLY A CA 1
ATOM 1082 C C . GLY A 1 133 ? -16.334 0.574 1.982 1.00 79.06 133 GLY A C 1
ATOM 1083 O O . GLY A 1 133 ? -17.250 0.313 1.196 1.00 79.06 133 GLY A O 1
ATOM 1084 N N . ASP A 1 134 ? -15.133 0.947 1.555 1.00 83.06 134 ASP A N 1
ATOM 1085 C CA . ASP A 1 134 ? -14.756 1.075 0.141 1.00 83.06 134 ASP A CA 1
ATOM 1086 C C . ASP A 1 134 ? -14.297 -0.246 -0.501 1.00 83.06 134 ASP A C 1
ATOM 1088 O O . ASP A 1 134 ? -13.968 -0.280 -1.688 1.00 83.06 134 ASP A O 1
ATOM 1092 N N . ASN A 1 135 ? -14.374 -1.356 0.246 1.00 89.50 135 ASN A N 1
ATOM 1093 C CA . ASN A 1 135 ? -13.961 -2.694 -0.161 1.00 89.50 135 ASN A CA 1
ATOM 1094 C C . ASN A 1 135 ? -12.438 -2.870 -0.288 1.00 89.50 135 ASN A C 1
ATOM 1096 O O . ASN A 1 135 ? -12.012 -3.868 -0.876 1.00 89.50 135 ASN A O 1
ATOM 1100 N N . ASP A 1 136 ? -11.620 -1.949 0.218 1.00 89.19 136 ASP A N 1
ATOM 1101 C CA . ASP A 1 136 ? -10.158 -2.019 0.184 1.00 89.19 136 ASP A CA 1
ATOM 1102 C C . ASP A 1 136 ? -9.543 -2.341 1.558 1.00 89.19 136 ASP A C 1
ATOM 1104 O O . ASP A 1 136 ? -10.238 -2.373 2.581 1.00 89.19 136 ASP A O 1
ATOM 1108 N N . PRO A 1 137 ? -8.252 -2.716 1.612 1.00 92.00 137 PRO A N 1
ATOM 1109 C CA . PRO A 1 137 ? -7.510 -2.707 2.864 1.00 92.00 137 PRO A CA 1
ATOM 1110 C C . PRO A 1 137 ? -7.466 -1.302 3.467 1.00 92.00 137 PRO A C 1
ATOM 1112 O O . PRO A 1 137 ? -7.516 -0.308 2.756 1.00 92.00 137 PRO A O 1
ATOM 1115 N N . ILE A 1 138 ? -7.274 -1.222 4.779 1.00 90.06 138 ILE A N 1
ATOM 1116 C CA . ILE A 1 138 ? -7.168 0.060 5.472 1.00 90.06 138 ILE A CA 1
ATOM 1117 C C . ILE A 1 138 ? -5.906 0.795 5.022 1.00 90.06 138 ILE A C 1
ATOM 1119 O O . ILE A 1 138 ? -4.784 0.288 5.158 1.00 90.06 138 ILE A O 1
ATOM 1123 N N . ASP A 1 139 ? -6.117 2.011 4.537 1.00 91.31 139 ASP A N 1
ATOM 1124 C CA . ASP A 1 139 ? -5.105 2.898 3.986 1.00 91.31 139 ASP A CA 1
ATOM 1125 C C . ASP A 1 139 ? -4.212 3.555 5.048 1.00 91.31 139 ASP A C 1
ATOM 1127 O O . ASP A 1 139 ? -4.569 3.769 6.211 1.00 91.31 139 ASP A O 1
ATOM 1131 N N . VAL A 1 140 ? -2.985 3.878 4.647 1.00 93.38 140 VAL A N 1
ATOM 1132 C CA . VAL A 1 140 ? -1.925 4.308 5.553 1.00 93.38 140 VAL A CA 1
ATOM 1133 C C . VAL A 1 140 ? -1.070 5.403 4.936 1.00 93.38 140 VAL A C 1
ATOM 1135 O O . VAL A 1 140 ? -0.475 5.233 3.872 1.00 93.38 140 VAL A O 1
ATOM 1138 N N . CYS A 1 141 ? -0.895 6.489 5.687 1.00 95.25 141 CYS A N 1
ATOM 1139 C CA . CYS A 1 141 ? 0.064 7.547 5.402 1.00 95.25 141 CYS A CA 1
ATOM 1140 C C . CYS A 1 141 ? 1.220 7.528 6.398 1.00 95.25 141 CYS A C 1
ATOM 1142 O O . CYS A 1 141 ? 1.123 7.954 7.552 1.00 95.25 141 CYS A O 1
ATOM 1144 N N . GLU A 1 142 ? 2.366 7.039 5.935 1.00 94.69 142 GLU A N 1
ATOM 1145 C CA . GLU A 1 142 ? 3.603 7.073 6.701 1.00 94.69 142 GLU A CA 1
ATOM 1146 C C . GLU A 1 142 ? 4.294 8.428 6.517 1.00 94.69 142 GLU A C 1
ATOM 1148 O O . GLU A 1 142 ? 4.583 8.873 5.401 1.00 94.69 142 GLU A O 1
ATOM 1153 N N . ILE A 1 143 ? 4.512 9.108 7.647 1.00 92.12 143 ILE A N 1
ATOM 1154 C CA . ILE A 1 143 ? 4.911 10.520 7.713 1.00 92.12 143 ILE A CA 1
ATOM 1155 C C . ILE A 1 143 ? 6.386 10.705 8.090 1.00 92.12 143 ILE A C 1
ATOM 1157 O O . ILE A 1 143 ? 6.834 11.823 8.352 1.00 92.12 143 ILE A O 1
ATOM 1161 N N . GLY A 1 144 ? 7.165 9.624 8.133 1.00 88.81 144 GLY A N 1
ATOM 1162 C CA . GLY A 1 144 ? 8.593 9.670 8.394 1.00 88.81 144 GLY A CA 1
ATOM 1163 C C . GLY A 1 144 ? 9.369 10.443 7.331 1.00 88.81 144 GLY A C 1
ATOM 1164 O O . GLY A 1 144 ? 8.913 10.752 6.229 1.00 88.81 144 GLY A O 1
ATOM 1165 N N . SER A 1 145 ? 10.612 10.787 7.657 1.00 91.06 145 SER A N 1
ATOM 1166 C CA . SER A 1 145 ? 11.440 11.641 6.799 1.00 91.06 145 SER A CA 1
ATOM 1167 C C . SER A 1 145 ? 11.953 10.943 5.536 1.00 91.06 145 SER A C 1
ATOM 1169 O O . SER A 1 145 ? 12.302 11.625 4.572 1.00 91.06 145 SER A O 1
ATOM 1171 N N . LYS A 1 146 ? 11.991 9.608 5.499 1.00 94.56 146 LYS A N 1
ATOM 1172 C CA . LYS A 1 146 ? 12.519 8.839 4.364 1.00 94.56 146 LYS A CA 1
ATOM 1173 C C . LYS A 1 146 ? 11.470 8.685 3.267 1.00 94.56 146 LYS A C 1
ATOM 1175 O O . LYS A 1 146 ? 10.293 8.524 3.551 1.00 94.56 146 LYS A O 1
ATOM 1180 N N . ILE A 1 147 ? 11.909 8.680 2.012 1.00 97.19 147 ILE A N 1
ATOM 1181 C CA . ILE A 1 147 ? 11.085 8.181 0.906 1.00 97.19 147 ILE A CA 1
ATOM 1182 C C . ILE A 1 147 ? 11.272 6.667 0.870 1.00 97.19 147 ILE A C 1
ATOM 1184 O O . ILE A 1 147 ? 12.406 6.193 0.777 1.00 97.19 147 ILE A O 1
ATOM 1188 N N . LEU A 1 148 ? 10.180 5.920 0.980 1.00 96.38 148 LEU A N 1
ATOM 1189 C CA . LEU A 1 148 ? 10.205 4.463 1.015 1.00 96.38 148 LEU A CA 1
ATOM 1190 C C . LEU A 1 148 ? 9.968 3.885 -0.377 1.00 96.38 148 LEU A C 1
ATOM 1192 O O . LEU A 1 148 ? 9.250 4.457 -1.193 1.00 96.38 148 LEU A O 1
ATOM 1196 N N . SER A 1 149 ? 10.583 2.740 -0.661 1.00 97.69 149 SER A N 1
ATOM 1197 C CA . SER A 1 149 ? 10.409 2.060 -1.942 1.00 97.69 149 SER A CA 1
ATOM 1198 C C . SER A 1 149 ? 9.064 1.339 -2.000 1.00 97.69 149 SER A C 1
ATOM 1200 O O . SER A 1 149 ? 8.645 0.714 -1.026 1.00 97.69 149 SER A O 1
ATOM 1202 N N . ARG A 1 150 ? 8.421 1.366 -3.169 1.00 98.06 150 ARG A N 1
ATOM 1203 C CA . ARG A 1 150 ? 7.222 0.569 -3.449 1.00 98.06 150 ARG A CA 1
ATOM 1204 C C . ARG A 1 150 ? 7.480 -0.918 -3.187 1.00 98.06 150 ARG A C 1
ATOM 1206 O O . ARG A 1 150 ? 8.556 -1.417 -3.502 1.00 98.06 150 ARG A O 1
ATOM 1213 N N . GLY A 1 151 ? 6.492 -1.599 -2.619 1.00 97.81 151 GLY A N 1
ATOM 1214 C CA . GLY A 1 151 ? 6.550 -3.001 -2.218 1.00 97.81 151 GLY A CA 1
ATOM 1215 C C . GLY A 1 151 ? 7.339 -3.256 -0.933 1.00 97.81 151 GLY A C 1
ATOM 1216 O O . GLY A 1 151 ? 7.456 -4.408 -0.519 1.00 97.81 151 GLY A O 1
ATOM 1217 N N . SER A 1 152 ? 7.882 -2.217 -0.285 1.00 97.38 152 SER A N 1
ATOM 1218 C CA . SER A 1 152 ? 8.524 -2.383 1.022 1.00 97.38 152 SER A CA 1
ATOM 1219 C C . SER A 1 152 ? 7.477 -2.727 2.072 1.00 97.38 152 SER A C 1
ATOM 1221 O O . SER A 1 152 ? 6.432 -2.085 2.133 1.00 97.38 152 SER A O 1
ATOM 1223 N N . VAL A 1 153 ? 7.796 -3.687 2.935 1.00 96.88 153 VAL A N 1
ATOM 1224 C CA . VAL A 1 153 ? 7.018 -3.974 4.143 1.00 96.88 153 VAL A CA 1
ATOM 1225 C C . VAL A 1 153 ? 7.785 -3.408 5.324 1.00 96.88 153 VAL A C 1
ATOM 1227 O O . VAL A 1 153 ? 8.919 -3.825 5.576 1.00 96.88 153 VAL A O 1
ATOM 1230 N N . ILE A 1 154 ? 7.202 -2.435 6.018 1.00 95.00 154 ILE A N 1
ATOM 1231 C CA . ILE A 1 154 ? 7.882 -1.703 7.087 1.00 95.00 154 ILE A CA 1
ATOM 1232 C C . ILE A 1 154 ? 7.119 -1.771 8.413 1.00 95.00 154 ILE A C 1
ATOM 1234 O O . ILE A 1 154 ? 5.887 -1.802 8.415 1.00 95.00 154 ILE A O 1
ATOM 1238 N N . PRO A 1 155 ? 7.832 -1.763 9.554 1.00 94.56 155 PRO A N 1
ATOM 1239 C CA . PRO A 1 155 ? 7.204 -1.598 10.853 1.00 94.56 155 PRO A CA 1
ATOM 1240 C C . PRO A 1 155 ? 6.701 -0.163 11.030 1.00 94.56 155 PRO A C 1
ATOM 1242 O O . PRO A 1 155 ? 7.440 0.796 10.792 1.00 94.56 155 PRO A O 1
ATOM 1245 N N . VAL A 1 156 ? 5.473 -0.014 11.516 1.00 90.38 156 VAL A N 1
ATOM 1246 C CA . VAL A 1 156 ? 4.860 1.287 11.806 1.00 90.38 156 VAL A CA 1
ATOM 1247 C C . VAL A 1 156 ? 4.153 1.295 13.157 1.00 90.38 156 VAL A C 1
ATOM 1249 O O . VAL A 1 156 ? 3.707 0.257 13.654 1.00 90.38 156 VAL A O 1
ATOM 1252 N N . LYS A 1 157 ? 4.043 2.486 13.752 1.00 88.12 157 LYS A N 1
ATOM 1253 C CA . LYS A 1 157 ? 3.178 2.764 14.906 1.00 88.12 157 LYS A CA 1
ATOM 1254 C C . LYS A 1 157 ? 2.067 3.714 14.480 1.00 88.12 157 LYS A C 1
ATOM 1256 O O . LYS A 1 157 ? 2.350 4.754 13.886 1.00 88.12 157 LYS A O 1
ATOM 1261 N N . VAL A 1 158 ? 0.832 3.377 14.834 1.00 86.62 158 VAL A N 1
ATOM 1262 C CA . VAL A 1 158 ? -0.333 4.224 14.560 1.00 86.62 158 VAL A CA 1
ATOM 1263 C C . VAL A 1 158 ? -0.343 5.410 15.523 1.00 86.62 158 VAL A C 1
ATOM 1265 O O . VAL A 1 158 ? -0.206 5.224 16.731 1.00 86.62 158 VAL A O 1
ATOM 1268 N N . LEU A 1 159 ? -0.507 6.622 14.990 1.00 84.62 159 LEU A N 1
ATOM 1269 C CA . LEU A 1 159 ? -0.692 7.844 15.779 1.00 84.62 159 LEU A CA 1
ATOM 1270 C C . LEU A 1 159 ? -2.152 8.247 15.971 1.00 84.62 159 LEU A C 1
ATOM 1272 O O . LEU A 1 159 ? -2.496 8.870 16.971 1.00 84.62 159 LEU A O 1
ATOM 1276 N N . GLY A 1 160 ? -2.981 7.952 14.980 1.00 79.69 160 GLY A N 1
ATOM 1277 C CA . GLY A 1 160 ? -4.353 8.418 14.891 1.00 79.69 160 GLY A CA 1
ATOM 1278 C C . GLY A 1 160 ? -4.960 8.018 13.555 1.00 79.69 160 GLY A C 1
ATOM 1279 O O . GLY A 1 160 ? -4.294 7.378 12.734 1.00 79.69 160 GLY A O 1
ATOM 1280 N N . ILE A 1 161 ? -6.217 8.403 13.367 1.00 82.75 161 ILE A N 1
ATOM 1281 C CA . ILE A 1 161 ? -7.006 8.091 12.181 1.00 82.75 161 ILE A CA 1
ATOM 1282 C C . ILE A 1 161 ? -7.726 9.343 11.668 1.00 82.75 161 ILE A C 1
ATOM 1284 O O . ILE A 1 161 ? -8.196 10.160 12.462 1.00 82.75 161 ILE A O 1
ATOM 1288 N N . LEU A 1 162 ? -7.815 9.472 10.345 1.00 79.56 162 LEU A N 1
ATOM 1289 C CA . LEU A 1 162 ? -8.724 10.385 9.662 1.00 79.56 162 LEU A CA 1
ATOM 1290 C C . LEU A 1 162 ? -9.870 9.587 9.022 1.00 79.56 162 LEU A C 1
ATOM 1292 O O . LEU A 1 162 ? -9.615 8.719 8.196 1.00 79.56 162 LEU A O 1
ATOM 1296 N N . ALA A 1 163 ? -11.117 9.906 9.375 1.00 77.19 163 ALA A N 1
ATOM 1297 C CA . ALA A 1 163 ? -12.301 9.330 8.740 1.00 77.19 163 ALA A CA 1
ATOM 1298 C C . ALA A 1 163 ? -12.710 10.189 7.536 1.00 77.19 163 ALA A C 1
ATOM 1300 O O . ALA A 1 163 ? -13.276 11.274 7.692 1.00 77.19 163 ALA A O 1
ATOM 1301 N N . MET A 1 164 ? -12.394 9.720 6.335 1.00 76.00 164 MET A N 1
ATOM 1302 C CA . MET A 1 164 ? -12.831 10.346 5.091 1.00 76.00 164 MET A CA 1
ATOM 1303 C C . MET A 1 164 ? -14.098 9.677 4.566 1.00 76.00 164 MET A C 1
ATOM 1305 O O . MET A 1 164 ? -14.272 8.476 4.735 1.00 76.00 164 MET A O 1
ATOM 1309 N N . ILE A 1 165 ? -14.894 10.451 3.820 1.00 73.00 165 ILE A N 1
ATOM 1310 C CA . ILE A 1 165 ? -15.859 9.931 2.850 1.00 73.00 165 ILE A CA 1
ATOM 1311 C C . ILE A 1 165 ? -15.350 10.201 1.413 1.00 73.00 165 ILE A C 1
ATOM 1313 O O . ILE A 1 165 ? -15.262 11.366 1.017 1.00 73.00 165 ILE A O 1
ATOM 1317 N N . ASP A 1 166 ? -15.017 9.157 0.646 1.00 64.75 166 ASP A N 1
ATOM 1318 C CA . ASP A 1 166 ? -14.650 9.216 -0.782 1.00 64.75 166 ASP A CA 1
ATOM 1319 C C . ASP A 1 166 ? -15.792 8.681 -1.643 1.00 64.75 166 ASP A C 1
ATOM 1321 O O . ASP A 1 166 ? -16.261 7.566 -1.440 1.00 64.75 166 ASP A O 1
ATOM 1325 N N . GLU A 1 167 ? -16.298 9.509 -2.559 1.00 66.38 167 GLU A N 1
ATOM 1326 C CA . GLU A 1 167 ? -17.437 9.197 -3.445 1.00 66.38 167 GLU A CA 1
ATOM 1327 C C . GLU A 1 167 ? -18.671 8.544 -2.746 1.00 66.38 167 GLU A C 1
ATOM 1329 O O . GLU A 1 167 ? -19.516 7.938 -3.402 1.00 66.38 167 GLU A O 1
ATOM 1334 N N . GLY A 1 168 ? -18.830 8.718 -1.424 1.00 57.69 168 GLY A N 1
ATOM 1335 C CA . GLY A 1 168 ? -19.927 8.164 -0.610 1.00 57.69 168 GLY A CA 1
ATOM 1336 C C . GLY A 1 168 ? -19.566 6.957 0.275 1.00 57.69 168 GLY A C 1
ATOM 1337 O O . GLY A 1 168 ? -20.402 6.546 1.082 1.00 57.69 168 GLY A O 1
ATOM 1338 N N . SER A 1 169 ? -18.345 6.429 0.172 1.00 48.53 169 SER A N 1
ATOM 1339 C CA . SER A 1 169 ? -17.801 5.350 1.015 1.00 48.53 169 SER A CA 1
ATOM 1340 C C . SER A 1 169 ? -16.833 5.906 2.060 1.00 48.53 169 SER A C 1
ATOM 1342 O O . SER A 1 169 ? -16.177 6.911 1.805 1.00 48.53 169 SER A O 1
ATOM 1344 N N . CYS A 1 170 ? -16.742 5.293 3.239 1.00 49.16 170 CYS A N 1
ATOM 1345 C CA . CYS A 1 170 ? -15.840 5.715 4.310 1.00 49.16 170 CYS A CA 1
ATOM 1346 C C . CYS A 1 170 ? -14.774 4.683 4.654 1.00 49.16 170 CYS A C 1
ATOM 1348 O O . CYS A 1 170 ? -14.932 3.495 4.394 1.00 49.16 170 CYS A O 1
ATOM 1350 N N . VAL A 1 171 ? -13.760 5.165 5.366 1.00 51.62 171 VAL A N 1
ATOM 1351 C CA . VAL A 1 171 ? -12.694 4.368 5.980 1.00 51.62 171 VAL A CA 1
ATOM 1352 C C . VAL A 1 171 ? -12.780 4.522 7.492 1.00 51.62 171 VAL A C 1
ATOM 1354 O O . VAL A 1 171 ? -12.862 5.648 8.002 1.00 51.62 171 VAL A O 1
ATOM 1357 N N . THR A 1 172 ? -12.743 3.406 8.218 1.00 43.97 172 THR A N 1
ATOM 1358 C CA . THR A 1 172 ? -12.799 3.382 9.678 1.00 43.97 172 THR A CA 1
ATOM 1359 C C . THR A 1 172 ? -11.753 2.461 10.289 1.00 43.97 172 THR A C 1
ATOM 1361 O O . THR A 1 172 ? -11.677 1.264 10.055 1.00 43.97 172 THR A O 1
ATOM 1364 N N . PHE A 1 173 ? -10.969 3.028 11.198 1.00 42.72 173 PHE A N 1
ATOM 1365 C CA . PHE A 1 173 ? -10.010 2.318 12.029 1.00 42.72 173 PHE A CA 1
ATOM 1366 C C . PHE A 1 173 ? -10.258 2.697 13.485 1.00 42.72 173 PHE A C 1
ATOM 1368 O O . PHE A 1 173 ? -10.314 3.874 13.838 1.00 42.72 173 PHE A O 1
ATOM 1375 N N . HIS A 1 174 ? -10.383 1.708 14.365 1.00 42.47 174 HIS A N 1
ATOM 1376 C CA . HIS A 1 174 ? -10.665 1.958 15.777 1.00 42.47 174 HIS A CA 1
ATOM 1377 C C . HIS A 1 174 ? -9.468 1.572 16.662 1.00 42.47 174 HIS A C 1
ATOM 1379 O O . HIS A 1 174 ? -9.489 0.509 17.287 1.00 42.47 174 HIS A O 1
ATOM 1385 N N . PRO A 1 175 ? -8.397 2.385 16.764 1.00 44.81 175 PRO A N 1
ATOM 1386 C CA . PRO A 1 175 ? -7.310 2.064 17.672 1.00 44.81 175 PRO A CA 1
ATOM 1387 C C . PRO A 1 175 ? -7.549 2.691 19.053 1.00 44.81 175 PRO A C 1
ATOM 1389 O O . PRO A 1 175 ? -7.673 3.903 19.206 1.00 44.81 175 PRO A O 1
ATOM 1392 N N . ASN A 1 176 ? -7.553 1.861 20.096 1.00 36.56 176 ASN A N 1
ATOM 1393 C CA . ASN A 1 176 ? -7.382 2.323 21.475 1.00 36.56 176 ASN A CA 1
ATOM 1394 C C . ASN A 1 176 ? -5.920 2.782 21.663 1.00 36.56 176 ASN A C 1
ATOM 1396 O O . ASN A 1 176 ? -5.040 1.930 21.786 1.00 36.56 176 ASN A O 1
ATOM 1400 N N . ILE A 1 177 ? -5.633 4.093 21.685 1.00 42.78 177 ILE A N 1
ATOM 1401 C CA . ILE A 1 177 ? -4.259 4.617 21.864 1.00 42.78 177 ILE A CA 1
ATOM 1402 C C . ILE A 1 177 ? -4.153 5.505 23.118 1.00 42.78 177 ILE A C 1
ATOM 1404 O O . ILE A 1 177 ? -4.676 6.619 23.124 1.00 42.78 177 ILE A O 1
ATOM 1408 N N . PRO A 1 178 ? -3.426 5.076 24.167 1.00 30.69 178 PRO A N 1
ATOM 1409 C CA . PRO A 1 178 ? -3.011 5.934 25.276 1.00 30.69 178 PRO A CA 1
ATOM 1410 C C . PRO A 1 178 ? -1.627 6.575 25.035 1.00 30.69 178 PRO A C 1
ATOM 1412 O O . PRO A 1 178 ? -0.678 5.876 24.692 1.00 30.69 178 PRO A O 1
ATOM 1415 N N . GLY A 1 179 ? -1.495 7.876 25.334 1.00 37.03 179 GLY A N 1
ATOM 1416 C CA . GLY A 1 179 ? -0.230 8.549 25.688 1.00 37.03 179 GLY A CA 1
ATOM 1417 C C . GLY A 1 179 ? 0.748 8.886 24.547 1.00 37.03 179 GLY A C 1
ATOM 1418 O O . GLY A 1 179 ? 1.491 8.035 24.067 1.00 37.03 179 GLY A O 1
ATOM 1419 N N . MET A 1 180 ? 0.844 10.171 24.183 1.00 34.19 180 MET A N 1
ATOM 1420 C CA . MET A 1 180 ? 1.903 10.712 23.316 1.00 34.19 180 MET A CA 1
ATOM 1421 C C . MET A 1 180 ? 3.098 11.206 24.150 1.00 34.19 180 MET A C 1
ATOM 1423 O O . MET A 1 180 ? 3.003 12.239 24.807 1.00 34.19 180 MET A O 1
ATOM 1427 N N . GLN A 1 181 ? 4.249 10.527 24.082 1.00 30.12 181 GLN A N 1
ATOM 1428 C CA . GLN A 1 181 ? 5.517 11.042 24.617 1.00 30.12 181 GLN A CA 1
ATOM 1429 C C . GLN A 1 181 ? 6.681 10.700 23.666 1.00 30.12 181 GLN A C 1
ATOM 1431 O O . GLN A 1 181 ? 6.952 9.528 23.457 1.00 30.12 181 GLN A O 1
ATOM 1436 N N . PHE A 1 182 ? 7.314 11.737 23.093 1.00 32.9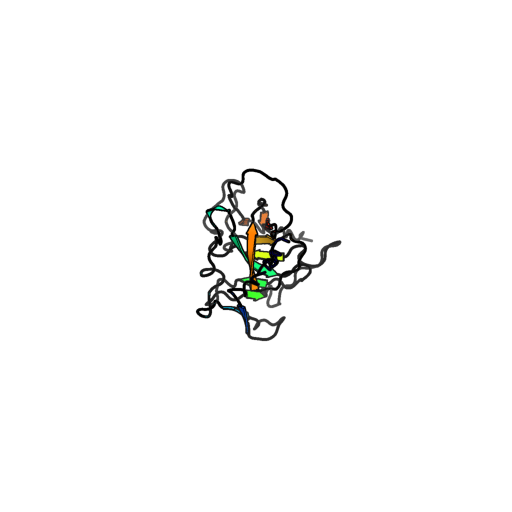4 182 PHE A N 1
ATOM 1437 C CA . PHE A 1 182 ? 8.618 11.808 22.389 1.00 32.94 182 PHE A CA 1
ATOM 1438 C C . PHE A 1 182 ? 9.148 10.555 21.645 1.00 32.94 182 PHE A C 1
ATOM 1440 O O . PHE A 1 182 ? 9.567 9.586 22.270 1.00 32.94 182 PHE A O 1
ATOM 1447 N N . TRP A 1 183 ? 9.290 10.622 20.309 1.00 43.16 183 TRP A N 1
ATOM 1448 C CA . TRP A 1 183 ? 9.810 9.508 19.492 1.00 43.16 183 TRP A CA 1
ATOM 1449 C C . TRP A 1 183 ? 10.787 9.978 18.406 1.00 43.16 183 TRP A C 1
ATOM 1451 O O . TRP A 1 183 ? 10.400 10.735 17.521 1.00 43.16 183 TRP A O 1
ATOM 1461 N N . GLN A 1 184 ? 12.044 9.519 18.465 1.00 32.41 184 GLN A N 1
ATOM 1462 C CA . GLN A 1 184 ? 13.100 9.899 17.512 1.00 32.41 184 GLN A CA 1
ATOM 1463 C C . GLN A 1 184 ? 13.573 8.793 16.552 1.00 32.41 184 GLN A C 1
ATOM 1465 O O . GLN A 1 184 ? 14.332 9.120 15.655 1.00 32.41 184 GLN A O 1
ATOM 1470 N N . ASP A 1 185 ? 13.107 7.538 16.628 1.00 35.28 185 ASP A N 1
ATOM 1471 C CA . ASP A 1 185 ? 13.738 6.452 15.838 1.00 35.28 185 ASP A CA 1
ATOM 1472 C C . ASP A 1 185 ? 12.796 5.386 15.232 1.00 35.28 185 ASP A C 1
ATOM 1474 O O . ASP A 1 185 ? 13.239 4.303 14.852 1.00 35.28 185 ASP A O 1
ATOM 1478 N N . LEU A 1 186 ? 11.498 5.664 15.079 1.00 39.59 186 LEU A N 1
ATOM 1479 C CA . LEU A 1 186 ? 10.549 4.761 14.401 1.00 39.59 186 LEU A CA 1
ATOM 1480 C C . LEU A 1 186 ? 9.755 5.532 13.345 1.00 39.59 186 LEU A C 1
ATOM 1482 O O . LEU A 1 186 ? 9.384 6.672 13.598 1.00 39.59 186 LEU A O 1
ATOM 1486 N N . SER A 1 187 ? 9.503 4.922 12.181 1.00 48.84 187 SER A N 1
ATOM 1487 C CA . SER A 1 187 ? 8.534 5.406 11.187 1.00 48.84 187 SER A CA 1
ATOM 1488 C C . SER A 1 187 ? 7.203 5.662 11.886 1.00 48.84 187 SER A C 1
ATOM 1490 O O . SER A 1 187 ? 6.643 4.784 12.551 1.00 48.84 187 SER A O 1
ATOM 1492 N N . ILE A 1 188 ? 6.768 6.912 11.812 1.00 55.31 188 ILE A N 1
ATOM 1493 C CA . ILE A 1 188 ? 5.575 7.425 12.468 1.00 55.31 188 ILE A CA 1
ATOM 1494 C C . ILE A 1 188 ? 4.477 7.459 11.408 1.00 55.31 188 ILE A C 1
ATOM 1496 O O . ILE A 1 188 ? 4.741 7.871 10.278 1.00 55.31 188 ILE A O 1
ATOM 1500 N N . THR A 1 189 ? 3.261 7.033 11.748 1.00 56.72 189 THR A N 1
ATOM 1501 C CA . THR A 1 189 ? 2.240 6.771 10.733 1.00 56.72 189 THR A CA 1
ATOM 1502 C C . THR A 1 189 ? 0.858 7.245 11.167 1.00 56.72 189 THR A C 1
ATOM 1504 O O . THR A 1 189 ? 0.411 6.966 12.281 1.00 56.72 189 THR A O 1
ATOM 1507 N N . MET A 1 190 ? 0.180 7.956 10.269 1.00 55.72 190 MET A N 1
ATOM 1508 C CA . MET A 1 190 ? -1.248 8.250 10.341 1.00 55.72 190 MET A CA 1
ATOM 1509 C C . MET A 1 190 ? -1.979 7.211 9.488 1.00 55.72 190 MET A C 1
ATOM 1511 O O . MET A 1 190 ? -1.553 6.923 8.374 1.00 55.72 190 MET A O 1
ATOM 1515 N N . VAL A 1 191 ? -3.053 6.622 10.002 1.00 57.50 191 VAL A N 1
ATOM 1516 C CA . VAL A 1 191 ? -3.960 5.822 9.170 1.00 57.50 191 VAL A CA 1
ATOM 1517 C C . VAL A 1 191 ? -4.860 6.841 8.475 1.00 57.50 191 VAL A C 1
ATOM 1519 O O . VAL A 1 191 ? -5.639 7.533 9.134 1.00 57.50 191 VAL A O 1
ATOM 1522 N N . GLU A 1 192 ? -4.614 7.065 7.187 1.00 47.97 192 GLU A N 1
ATOM 1523 C CA . GLU A 1 192 ? -5.317 8.072 6.392 1.00 47.97 192 GLU A CA 1
ATOM 1524 C C . GLU A 1 192 ? -6.297 7.373 5.479 1.00 47.97 192 GLU A C 1
ATOM 1526 O O . GLU A 1 192 ? -5.990 6.334 4.923 1.00 47.97 192 GLU A O 1
ATOM 1531 N N . ALA A 1 193 ? -7.419 8.033 5.278 1.00 42.97 193 ALA A N 1
ATOM 1532 C CA . ALA A 1 193 ? -8.371 7.794 4.227 1.00 42.97 193 ALA A CA 1
ATOM 1533 C C . ALA A 1 193 ? -8.355 9.053 3.333 1.00 42.97 193 ALA A C 1
ATOM 1535 O O . ALA A 1 193 ? -8.572 10.158 3.835 1.00 42.97 193 ALA A O 1
ATOM 1536 N N . LEU A 1 194 ? -7.986 8.916 2.055 1.00 32.44 194 LEU A N 1
ATOM 1537 C CA . LEU A 1 194 ? -7.485 9.993 1.172 1.00 32.44 194 LEU A CA 1
ATOM 1538 C C . LEU A 1 194 ? -8.540 10.844 0.425 1.00 32.44 194 LEU A C 1
ATOM 1540 O O . LEU A 1 194 ? -9.064 10.421 -0.605 1.00 32.44 194 LEU A O 1
ATOM 1544 N N . LEU A 1 195 ? -8.860 12.060 0.900 1.00 26.28 195 LEU A N 1
ATOM 1545 C CA . LEU A 1 195 ? -9.928 12.912 0.323 1.00 26.28 195 LEU A CA 1
ATOM 1546 C C . LEU A 1 195 ? -9.640 13.299 -1.136 1.00 26.28 195 LEU A C 1
ATOM 1548 O O . LEU A 1 195 ? -8.721 14.073 -1.403 1.00 26.28 195 LEU A O 1
ATOM 1552 N N . ALA A 1 196 ? -10.493 12.872 -2.073 1.00 26.45 196 ALA A N 1
ATOM 1553 C CA . ALA A 1 196 ? -10.525 13.405 -3.434 1.00 26.45 196 ALA A CA 1
ATOM 1554 C C . ALA A 1 196 ? -11.942 13.832 -3.854 1.00 26.45 196 ALA A C 1
ATOM 1556 O O . ALA A 1 196 ? -12.556 13.253 -4.744 1.00 26.45 196 ALA A O 1
ATOM 1557 N N . HIS A 1 197 ? -12.441 14.937 -3.293 1.00 28.17 197 HIS A N 1
ATOM 1558 C CA . HIS A 1 197 ? -13.501 15.692 -3.966 1.00 28.17 197 HIS A CA 1
ATOM 1559 C C . HIS A 1 197 ? -12.911 16.391 -5.199 1.00 28.17 197 HIS A C 1
ATOM 1561 O O . HIS A 1 197 ? -12.183 17.378 -5.081 1.00 28.17 197 HIS A O 1
ATOM 1567 N N . SER A 1 198 ? -13.234 15.897 -6.396 1.00 27.94 198 SER A N 1
ATOM 1568 C CA . SER A 1 198 ? -13.126 16.709 -7.609 1.00 27.94 198 SER A CA 1
ATOM 1569 C C . SER A 1 198 ? -14.346 17.636 -7.650 1.00 27.94 198 SER A C 1
ATOM 1571 O O . SER A 1 198 ? -15.465 17.124 -7.688 1.00 27.94 198 SER A O 1
ATOM 1573 N N . PRO A 1 199 ? -14.198 18.972 -7.643 1.00 27.47 199 PRO A N 1
ATOM 1574 C CA . PRO A 1 199 ? -15.336 19.841 -7.891 1.00 27.47 199 PRO A CA 1
ATOM 1575 C C . PRO A 1 199 ? -15.832 19.595 -9.318 1.00 27.47 199 PRO A C 1
ATOM 1577 O O . PRO A 1 199 ? -15.062 19.642 -10.278 1.00 27.47 199 PRO A O 1
ATOM 1580 N N . SER A 1 200 ? -17.121 19.292 -9.444 1.00 28.92 200 SER A N 1
ATOM 1581 C CA . SER A 1 200 ? -17.833 19.317 -10.714 1.00 28.92 200 SER A CA 1
ATOM 1582 C C . SER A 1 200 ? -17.886 20.761 -11.219 1.00 28.92 200 SER A C 1
ATOM 1584 O O . SER A 1 200 ? -18.584 21.592 -10.631 1.00 28.92 200 SER A O 1
ATOM 1586 N N . THR A 1 201 ? -17.162 21.045 -12.297 1.00 34.53 201 THR A N 1
ATOM 1587 C CA . THR A 1 201 ? -17.441 22.155 -13.219 1.00 34.53 201 THR A CA 1
ATOM 1588 C C . THR A 1 201 ? -17.619 21.583 -14.606 1.00 34.53 201 THR A C 1
ATOM 1590 O O . THR A 1 201 ? -16.747 20.764 -14.980 1.00 34.53 201 THR A O 1
#

Secondary structure (DSSP, 8-state):
-------------------S-EEEEES-TTSTT-EEEEEETTEEE-TTTTS-SEEETTTTEEEEEEEE-TT--B-EEE-SSSTT--EEE-EETTEE-BPPP-TT--S-SSEEEE-TT----TTPBPTTT--EE-SSPPEEEE-SSSPPPTT-EEEEEEEEE---EETTEE-------------SSS-EEEE----------

InterPro domains:
  IPR008162 Inorganic pyrophosphatase [PF00719] (64-169)
  IPR008162 Inorganic pyrophosphatase [PTHR10286] (20-168)
  IPR036649 Inorganic pyrophosphatase superfamily [G3DSA:3.90.80.10] (20-170)
  IPR036649 Inorganic pyrophosphatase superfamily [SSF50324] (21-169)

pLDDT: mean 78.55, std 24.2, range [26.28, 98.56]